Protein AF-A0A835UFB4-F1 (afdb_monomer)

Organism: Vanilla planifolia (NCBI:txid51239)

Sequence (292 aa):
MAAGRTCTALPLPSSFNNGYIKDGRGGWRPLARKKQRRRVRVDDPLDSLAHLQLRIKEKILKEIEKIKRMKKPDQQAKVIKMAEVAKDLASGTVGGAAQLIVGHPFDTIKVMLQSQPAPLPGQLPKYSGALDALKKTVSHEGPRSLYKGMGAPLATVAAFNAVLFTVRGQMESLLRSEPLAPLSAKQQVVCGSGAGVAVSFLACPTELIKCRLQAQSTLAESTSSTSLKYHGPIDVAKHVFRSEGGLRGLYKGMLPTLAREVPGNGVAFGVYEASKTSLQVQEAPPSSAMAP

Mean predicted aligned error: 15.22 Å

Structure (mmCIF, N/CA/C/O backbone):
data_AF-A0A835UFB4-F1
#
_entry.id   AF-A0A835UFB4-F1
#
loop_
_atom_site.group_PDB
_atom_site.id
_atom_site.type_symbol
_atom_site.label_atom_id
_atom_site.label_alt_id
_atom_site.label_comp_id
_atom_site.label_asym_id
_atom_site.label_entity_id
_atom_site.label_seq_id
_atom_site.pdbx_PDB_ins_code
_atom_site.Cartn_x
_atom_site.Cartn_y
_atom_site.Cartn_z
_atom_site.occupancy
_atom_site.B_iso_or_equiv
_atom_site.auth_seq_id
_atom_site.auth_comp_id
_atom_site.auth_asym_id
_atom_site.auth_atom_id
_atom_site.pdbx_PDB_model_num
ATOM 1 N N . MET A 1 1 ? -1.628 29.390 -39.215 1.00 40.75 1 MET A N 1
ATOM 2 C CA . MET A 1 1 ? -1.344 29.820 -37.827 1.00 40.75 1 MET A CA 1
ATOM 3 C C . MET A 1 1 ? -0.809 31.243 -37.871 1.00 40.75 1 MET A C 1
ATOM 5 O O . MET A 1 1 ? 0.336 31.411 -38.246 1.00 40.75 1 MET A O 1
ATOM 9 N N . ALA A 1 2 ? -1.675 32.226 -37.606 1.00 36.12 2 ALA A N 1
ATOM 10 C CA . ALA A 1 2 ? -1.393 33.621 -37.226 1.00 36.12 2 ALA A CA 1
ATOM 11 C C . ALA A 1 2 ? -2.690 34.416 -37.466 1.00 36.12 2 ALA A C 1
ATOM 13 O O . ALA A 1 2 ? -2.902 34.974 -38.537 1.00 36.12 2 ALA A O 1
ATOM 14 N N . ALA A 1 3 ? -3.608 34.391 -36.499 1.00 34.03 3 ALA A N 1
ATOM 15 C CA . ALA A 1 3 ? -4.785 35.252 -36.517 1.00 34.03 3 ALA A CA 1
ATOM 16 C C . ALA A 1 3 ? -4.479 36.470 -35.641 1.00 34.03 3 ALA A C 1
ATOM 18 O O . ALA A 1 3 ? -4.475 36.376 -34.415 1.00 34.03 3 ALA A O 1
ATOM 19 N N . GLY A 1 4 ? -4.162 37.589 -36.290 1.00 29.25 4 GLY A N 1
ATOM 20 C CA . GLY A 1 4 ? -4.061 38.893 -35.650 1.00 29.25 4 GLY A CA 1
ATOM 21 C C . GLY A 1 4 ? -5.432 39.472 -35.315 1.00 29.25 4 GLY A C 1
ATOM 22 O O . GLY A 1 4 ? -6.450 39.030 -35.843 1.00 29.25 4 GLY A O 1
ATOM 23 N N . ARG A 1 5 ? -5.432 40.498 -34.462 1.00 34.38 5 ARG A N 1
ATOM 24 C CA . ARG A 1 5 ? -6.430 41.575 -34.439 1.00 34.38 5 ARG A CA 1
ATOM 25 C C . ARG A 1 5 ? -5.787 42.810 -33.814 1.00 34.38 5 ARG A C 1
ATOM 27 O O . ARG A 1 5 ? -5.724 42.975 -32.602 1.00 34.38 5 ARG A O 1
ATOM 34 N N . THR A 1 6 ? -5.259 43.637 -34.701 1.00 34.16 6 THR A N 1
ATOM 35 C CA . THR A 1 6 ? -4.956 45.049 -34.506 1.00 34.16 6 THR A CA 1
ATOM 36 C C . THR A 1 6 ? -6.256 45.804 -34.209 1.00 34.16 6 THR A C 1
ATOM 38 O O . THR A 1 6 ? -7.266 45.615 -34.887 1.00 34.16 6 THR A O 1
ATOM 41 N N . CYS A 1 7 ? -6.253 46.645 -33.173 1.00 30.81 7 CYS A N 1
ATOM 42 C CA . CYS A 1 7 ? -7.355 47.557 -32.874 1.00 30.81 7 CYS A CA 1
ATOM 43 C C . CYS A 1 7 ? -7.457 48.624 -33.971 1.00 30.81 7 CYS A C 1
ATOM 45 O O . CYS A 1 7 ? -6.653 49.550 -34.024 1.00 30.81 7 CYS A O 1
ATOM 47 N N . THR A 1 8 ? -8.461 48.509 -34.832 1.00 35.53 8 THR A N 1
ATOM 48 C CA . THR A 1 8 ? -8.899 49.576 -35.735 1.00 35.53 8 THR A CA 1
ATOM 49 C C . THR A 1 8 ? -9.659 50.640 -34.943 1.00 35.53 8 THR A C 1
ATOM 51 O O . THR A 1 8 ? -10.716 50.360 -34.376 1.00 35.53 8 THR A O 1
ATOM 54 N N . ALA A 1 9 ? -9.121 51.860 -34.903 1.00 33.94 9 ALA A N 1
ATOM 55 C CA . ALA A 1 9 ? -9.821 53.047 -34.430 1.00 33.94 9 ALA A CA 1
ATOM 56 C C . ALA A 1 9 ? -10.938 53.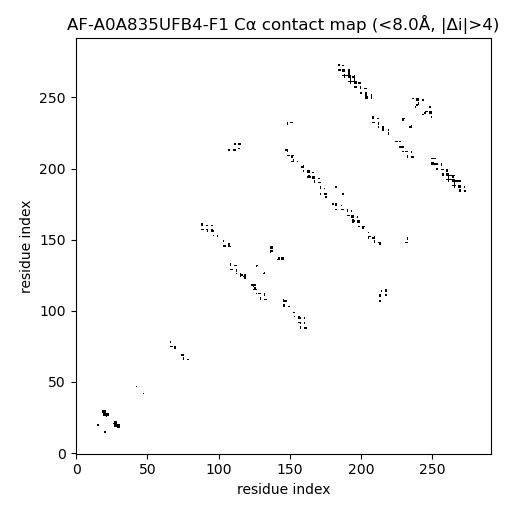416 -35.423 1.00 33.94 9 ALA A C 1
ATOM 58 O O . ALA A 1 9 ? -10.678 53.623 -36.606 1.00 33.94 9 ALA A O 1
ATOM 59 N N . LEU A 1 10 ? -12.181 53.479 -34.944 1.00 34.56 10 LEU A N 1
ATOM 60 C CA . LEU A 1 10 ? -13.312 54.029 -35.694 1.00 34.56 10 LEU A CA 1
ATOM 61 C C . LEU A 1 10 ? -13.231 55.571 -35.698 1.00 34.56 10 LEU A C 1
ATOM 63 O O . LEU A 1 10 ? -12.900 56.150 -34.658 1.00 34.56 10 LEU A O 1
ATOM 67 N N . PRO A 1 11 ? -13.550 56.249 -36.815 1.00 36.50 11 PRO A N 1
ATOM 68 C CA . PRO A 1 11 ? -13.553 57.704 -36.876 1.00 36.50 11 PRO A CA 1
ATOM 69 C C . PRO A 1 11 ? -14.739 58.278 -36.089 1.00 36.50 11 PRO A C 1
ATOM 71 O O . PRO A 1 11 ? -15.876 57.825 -36.220 1.00 36.50 11 PRO A O 1
ATOM 74 N N . LEU A 1 12 ? -14.460 59.282 -35.255 1.00 39.81 12 LEU A N 1
ATOM 75 C CA . LEU A 1 12 ? -15.462 60.015 -34.482 1.00 39.81 12 LEU A CA 1
ATOM 76 C C . LEU A 1 12 ? -16.279 60.945 -35.402 1.00 39.81 12 LEU A C 1
ATOM 78 O O . LEU A 1 12 ? -15.682 61.667 -36.202 1.00 39.81 12 LEU A O 1
ATOM 82 N N . PRO A 1 13 ? -17.617 61.003 -35.268 1.00 38.94 13 PRO A N 1
ATOM 83 C CA . PRO A 1 13 ? -18.422 62.027 -35.923 1.00 38.94 13 PRO A CA 1
ATOM 84 C C . PRO A 1 13 ? -18.108 63.419 -35.346 1.00 38.94 13 PRO A C 1
ATOM 86 O O . PRO A 1 13 ? -17.924 63.595 -34.139 1.00 38.94 13 PRO A O 1
ATOM 89 N N . SER A 1 14 ? -18.060 64.412 -36.231 1.00 46.31 14 SER A N 1
ATOM 90 C CA . SER A 1 14 ? -17.586 65.797 -36.071 1.00 46.31 14 SER A CA 1
ATOM 91 C C . SER A 1 14 ? -18.443 66.708 -35.169 1.00 46.31 14 SER A C 1
ATOM 93 O O . SER A 1 14 ? -18.615 67.893 -35.442 1.00 46.31 14 SER A O 1
ATOM 95 N N . SER A 1 15 ? -18.999 66.193 -34.069 1.00 46.75 15 SER A N 1
ATOM 96 C CA . SER A 1 15 ? -19.902 66.957 -33.185 1.00 46.75 15 SER A CA 1
ATOM 97 C C . SER A 1 15 ? -19.535 66.914 -31.699 1.00 46.75 15 SER A C 1
ATOM 99 O O . SER A 1 15 ? -20.334 67.312 -30.855 1.00 46.75 15 SER A O 1
ATOM 101 N N . PHE A 1 16 ? -18.319 66.482 -31.360 1.00 40.34 16 PHE A N 1
ATOM 102 C CA . PHE A 1 16 ? -17.824 66.446 -29.984 1.00 40.34 16 PHE A CA 1
ATOM 103 C C . PHE A 1 16 ? -16.726 67.486 -29.770 1.00 40.34 16 PHE A C 1
ATOM 105 O O . PHE A 1 16 ? -15.617 67.329 -30.271 1.00 40.34 16 PHE A O 1
ATOM 112 N N . ASN A 1 17 ? -17.016 68.516 -28.971 1.00 46.03 17 ASN A N 1
ATOM 113 C CA . ASN A 1 17 ? -15.990 69.385 -28.408 1.00 46.03 17 ASN A CA 1
ATOM 114 C C . ASN A 1 17 ? -15.991 69.250 -26.877 1.00 46.03 17 ASN A C 1
ATOM 116 O O . ASN A 1 17 ? -17.005 69.455 -26.214 1.00 46.03 17 ASN A O 1
ATOM 120 N N . ASN A 1 18 ? -14.846 68.821 -26.352 1.00 51.22 18 ASN A N 1
ATOM 121 C CA . ASN A 1 18 ? -14.389 68.912 -24.967 1.00 51.22 18 ASN A CA 1
ATOM 122 C C . ASN A 1 18 ? -15.456 68.907 -23.838 1.00 51.22 18 ASN A C 1
ATOM 124 O O . ASN A 1 18 ? -15.576 69.860 -23.075 1.00 51.22 18 ASN A O 1
ATOM 128 N N . GLY A 1 19 ? -16.196 67.801 -23.675 1.00 58.50 19 GLY A N 1
ATOM 129 C CA . GLY A 1 19 ? -16.914 67.498 -22.423 1.00 58.50 19 GLY A CA 1
ATOM 130 C C . GLY A 1 19 ? -18.333 68.055 -22.264 1.00 58.50 19 GLY A C 1
ATOM 131 O O . GLY A 1 19 ? -18.875 67.960 -21.163 1.00 58.50 19 GLY A O 1
ATOM 132 N N . TYR A 1 20 ? -18.956 68.566 -23.329 1.00 57.47 20 TYR A N 1
ATOM 133 C CA . TYR A 1 20 ? -20.337 69.065 -23.314 1.00 57.47 20 TYR A CA 1
ATOM 134 C C . TYR A 1 20 ? -21.190 68.401 -24.411 1.00 57.47 20 TYR A C 1
ATOM 136 O O . TYR A 1 20 ? -20.700 68.134 -25.505 1.00 57.47 20 TYR A O 1
ATOM 144 N N . ILE A 1 21 ? -22.470 68.135 -24.126 1.00 65.50 21 ILE A N 1
ATOM 145 C CA . ILE A 1 21 ? -23.484 67.699 -25.103 1.00 65.50 21 ILE A CA 1
ATOM 146 C C . ILE A 1 21 ? -24.456 68.851 -25.358 1.00 65.50 21 ILE A C 1
ATOM 148 O O . ILE A 1 21 ? -24.879 69.534 -24.425 1.00 65.50 21 ILE A O 1
ATOM 152 N N . LYS A 1 22 ? -24.816 69.055 -26.626 1.00 60.06 22 LYS A N 1
ATOM 153 C CA . LYS A 1 22 ? -25.815 70.036 -27.062 1.00 60.06 22 LYS A CA 1
ATOM 154 C C . LYS A 1 22 ? -27.223 69.485 -26.805 1.00 60.06 22 LYS A C 1
ATOM 156 O O . LYS A 1 22 ? -27.527 68.377 -27.241 1.00 60.06 22 LYS A O 1
ATOM 161 N N . ASP A 1 23 ? -28.065 70.220 -26.085 1.00 68.19 23 ASP A N 1
ATOM 162 C CA . ASP A 1 23 ? -29.467 69.853 -25.885 1.00 68.19 23 ASP A CA 1
ATOM 163 C C . ASP A 1 23 ? -30.334 70.251 -27.094 1.00 68.19 23 ASP A C 1
ATOM 165 O O . ASP A 1 23 ? -29.939 71.069 -27.928 1.00 68.19 23 ASP A O 1
ATOM 169 N N . GLY A 1 24 ? -31.523 69.652 -27.211 1.00 64.06 24 GLY A N 1
ATOM 170 C CA . GLY A 1 24 ? -32.451 69.870 -28.331 1.00 64.06 24 GLY A CA 1
ATOM 171 C C . GLY A 1 24 ? -33.026 71.290 -28.448 1.00 64.06 24 GLY A C 1
ATOM 172 O O . GLY A 1 24 ? -33.861 71.524 -29.313 1.00 64.06 24 GLY A O 1
ATOM 173 N N . ARG A 1 25 ? -32.598 72.237 -27.598 1.00 62.31 25 ARG A N 1
ATOM 174 C CA . ARG A 1 25 ? -32.889 73.679 -27.693 1.00 62.31 25 ARG A CA 1
ATOM 175 C C . ARG A 1 25 ? -31.630 74.518 -27.955 1.00 62.31 25 ARG A C 1
ATOM 177 O O . ARG A 1 25 ? -31.668 75.738 -27.837 1.00 62.31 25 ARG A O 1
ATOM 184 N N . GLY A 1 26 ? -30.519 73.879 -28.328 1.00 58.59 26 GLY A N 1
ATOM 185 C CA . GLY A 1 26 ? -29.280 74.538 -28.742 1.00 58.59 26 GLY A CA 1
ATOM 186 C C . GLY A 1 26 ? -28.321 74.920 -27.610 1.00 58.59 26 GLY A C 1
ATOM 187 O O . GLY A 1 26 ? -27.266 75.480 -27.906 1.00 58.59 26 GLY A O 1
ATOM 188 N N . GLY A 1 27 ? -28.626 74.599 -26.345 1.00 60.69 27 GLY A N 1
ATOM 189 C CA . GLY A 1 27 ? -27.760 74.890 -25.194 1.00 60.69 27 GLY A CA 1
ATOM 190 C C . GLY A 1 27 ? -26.744 73.778 -24.905 1.00 60.69 27 GLY A C 1
ATOM 191 O O . GLY A 1 27 ? -27.037 72.601 -25.089 1.00 60.69 27 GLY A O 1
ATOM 192 N N . TRP A 1 28 ? -25.542 74.115 -24.429 1.00 69.00 28 TRP A N 1
ATOM 193 C CA . TRP A 1 28 ? -24.503 73.132 -24.073 1.00 69.00 28 TRP A CA 1
ATOM 194 C C . TRP A 1 28 ? -24.599 72.710 -22.597 1.00 69.00 28 TRP A C 1
ATOM 196 O O . TRP A 1 28 ? -24.627 73.563 -21.713 1.00 69.00 28 TRP A O 1
ATOM 206 N N . ARG A 1 29 ? -24.607 71.397 -22.309 1.00 60.72 29 ARG A N 1
ATOM 207 C CA . ARG A 1 29 ? -24.605 70.832 -20.942 1.00 60.72 29 ARG A CA 1
ATOM 208 C C . ARG A 1 29 ? -23.371 69.955 -20.682 1.00 60.72 29 ARG A C 1
ATOM 210 O O . ARG A 1 29 ? -23.043 69.138 -21.543 1.00 60.72 29 ARG A O 1
ATOM 217 N N . PRO A 1 30 ? -22.704 70.071 -19.516 1.00 62.06 30 PRO A N 1
ATOM 218 C CA . PRO A 1 30 ? -21.523 69.271 -19.205 1.00 62.06 30 PRO A CA 1
ATOM 219 C C . PRO A 1 30 ? -21.859 67.784 -19.037 1.00 62.06 30 PRO A C 1
ATOM 221 O O . PRO A 1 30 ? -22.822 67.410 -18.366 1.00 62.06 30 PRO A O 1
ATOM 224 N N . LEU A 1 31 ? -21.039 66.922 -19.639 1.00 58.91 31 LEU A N 1
ATOM 225 C CA . LEU A 1 31 ? -21.182 65.472 -19.591 1.00 58.91 31 LEU A CA 1
ATOM 226 C C . LEU A 1 31 ? -20.750 64.957 -18.210 1.00 58.91 31 LEU A C 1
ATOM 228 O O . LEU A 1 31 ? -19.557 64.878 -17.908 1.00 58.91 31 LEU A O 1
ATOM 232 N N . ALA A 1 32 ? -21.710 64.583 -17.363 1.00 52.03 32 ALA A N 1
ATOM 233 C CA . ALA A 1 32 ? -21.431 63.988 -16.060 1.00 52.03 32 ALA A CA 1
ATOM 234 C C . ALA A 1 32 ? -20.652 62.666 -16.226 1.00 52.03 32 ALA A C 1
ATOM 236 O O . ALA A 1 32 ? -21.224 61.606 -16.492 1.00 52.03 32 ALA A O 1
ATOM 237 N N . ARG A 1 33 ? -19.322 62.708 -16.068 1.00 48.69 33 ARG A N 1
ATOM 238 C CA . ARG A 1 33 ? -18.471 61.511 -16.036 1.00 48.69 33 ARG A CA 1
ATOM 239 C C . ARG A 1 33 ? -18.783 60.711 -14.770 1.00 48.69 33 ARG A C 1
ATOM 241 O O . ARG A 1 33 ? -18.174 60.930 -13.725 1.00 48.69 33 ARG A O 1
ATOM 248 N N . LYS A 1 34 ? -19.680 59.724 -14.863 1.00 41.47 34 LYS A N 1
ATOM 249 C CA . LYS A 1 34 ? -19.738 58.624 -13.888 1.00 41.47 34 LYS A CA 1
ATOM 250 C C . LYS A 1 34 ? -18.419 57.856 -13.970 1.00 41.47 34 LYS A C 1
ATOM 252 O O . LYS A 1 34 ? -18.226 57.001 -14.830 1.00 41.47 34 LYS A O 1
ATOM 257 N N . LYS A 1 35 ? -17.480 58.191 -13.084 1.00 44.75 35 LYS A N 1
ATOM 258 C CA . LYS A 1 35 ? -16.205 57.490 -12.902 1.00 44.75 35 LYS A CA 1
ATOM 259 C C . LYS A 1 35 ? -16.485 56.138 -12.240 1.00 44.75 35 LYS A C 1
ATOM 261 O O . LYS A 1 35 ? -16.234 55.948 -11.055 1.00 44.75 35 LYS A O 1
ATOM 266 N N . GLN A 1 36 ? -17.032 55.196 -13.006 1.00 41.62 36 GLN A N 1
ATOM 267 C CA . GLN A 1 36 ? -17.215 53.811 -12.584 1.00 41.62 36 GLN A CA 1
ATOM 268 C C . GLN A 1 36 ? -15.832 53.141 -12.547 1.00 41.62 36 GLN A C 1
ATOM 270 O O . GLN A 1 36 ? -15.428 52.442 -13.474 1.00 41.62 36 GLN A O 1
ATOM 275 N N . ARG A 1 37 ? -15.062 53.378 -11.477 1.00 37.06 37 ARG A N 1
ATOM 276 C CA . ARG A 1 37 ? -13.901 52.547 -11.137 1.00 37.06 37 ARG A CA 1
ATOM 277 C C . ARG A 1 37 ? -14.437 51.149 -10.808 1.00 37.06 37 ARG A C 1
ATOM 279 O O . ARG A 1 37 ? -14.733 50.858 -9.653 1.00 37.06 37 ARG A O 1
ATOM 286 N N . ARG A 1 38 ? -14.576 50.271 -11.808 1.00 37.16 38 ARG A N 1
ATOM 287 C CA . ARG A 1 38 ? -14.635 48.825 -11.556 1.00 37.16 38 ARG A CA 1
ATOM 288 C C . ARG A 1 38 ? -13.256 48.416 -11.054 1.00 37.16 38 ARG A C 1
ATOM 290 O O . ARG A 1 38 ? -12.367 48.094 -11.832 1.00 37.16 38 ARG A O 1
ATOM 297 N N . ARG A 1 39 ? -13.063 48.509 -9.739 1.00 34.19 39 ARG A N 1
ATOM 298 C CA . ARG A 1 39 ? -11.987 47.808 -9.048 1.00 34.19 39 ARG A CA 1
ATOM 299 C C . ARG A 1 39 ? -12.306 46.326 -9.243 1.00 34.19 39 ARG A C 1
ATOM 301 O O . ARG A 1 39 ? -13.249 45.830 -8.634 1.00 34.19 39 ARG A O 1
ATOM 308 N N . VAL A 1 40 ? -11.607 45.665 -10.164 1.00 40.44 40 VAL A N 1
ATOM 309 C CA . VAL A 1 40 ? -11.580 44.202 -10.220 1.00 40.44 40 VAL A CA 1
ATOM 310 C C . VAL A 1 40 ? -10.993 43.790 -8.877 1.00 40.44 40 VAL A C 1
ATOM 312 O O . VAL A 1 40 ? -9.812 44.014 -8.623 1.00 40.44 40 VAL A O 1
ATOM 315 N N . ARG A 1 41 ? -11.859 43.358 -7.958 1.00 44.12 41 ARG A N 1
ATOM 316 C CA . ARG A 1 41 ? -11.437 42.777 -6.691 1.00 44.12 41 ARG A CA 1
ATOM 317 C C . ARG A 1 41 ? -10.788 41.458 -7.087 1.00 44.12 41 ARG A C 1
ATOM 319 O O . ARG A 1 41 ? -11.476 40.530 -7.492 1.00 44.12 41 ARG A O 1
ATOM 326 N N . VAL A 1 42 ? -9.462 41.450 -7.127 1.00 49.09 42 VAL A N 1
ATOM 327 C CA . VAL A 1 42 ? -8.707 40.205 -7.075 1.00 49.09 42 VAL A CA 1
ATOM 328 C C . VAL A 1 42 ? -9.004 39.706 -5.672 1.00 49.09 42 VAL A C 1
ATOM 330 O O . VAL A 1 42 ? -8.553 40.326 -4.715 1.00 49.09 42 VAL A O 1
ATOM 333 N N . ASP A 1 43 ? -9.917 38.745 -5.537 1.00 51.62 43 ASP A N 1
ATOM 334 C CA . ASP A 1 43 ? -10.176 38.149 -4.233 1.00 51.62 43 ASP A CA 1
ATOM 335 C C . ASP A 1 43 ? -8.848 37.562 -3.759 1.00 51.62 43 ASP A C 1
ATOM 337 O O . ASP A 1 43 ? -8.279 36.684 -4.417 1.00 51.62 43 ASP A O 1
ATOM 341 N N . ASP A 1 44 ? -8.318 38.105 -2.664 1.00 60.69 44 ASP A N 1
ATOM 342 C CA . ASP A 1 44 ? -7.121 37.562 -2.052 1.00 60.69 44 ASP A CA 1
ATOM 343 C C . ASP A 1 44 ? -7.414 36.087 -1.723 1.00 60.69 44 ASP A C 1
ATOM 345 O O . ASP A 1 44 ? -8.440 35.782 -1.103 1.00 60.69 44 ASP A O 1
ATOM 349 N N . PRO A 1 45 ? -6.562 35.131 -2.136 1.00 61.03 45 PRO A N 1
ATOM 350 C CA . PRO A 1 45 ? -6.820 33.709 -1.914 1.00 61.03 45 PRO A CA 1
ATOM 351 C C . PRO A 1 45 ? -7.052 33.370 -0.430 1.00 61.03 45 PRO A C 1
ATOM 353 O O . PRO A 1 45 ? -7.760 32.410 -0.117 1.00 61.03 45 PRO A O 1
ATOM 356 N N . LEU A 1 46 ? -6.522 34.194 0.482 1.00 58.81 46 LEU A N 1
ATOM 357 C CA . LEU A 1 46 ? -6.788 34.125 1.919 1.00 58.81 46 LEU A CA 1
ATOM 358 C C . LEU A 1 46 ? -8.238 34.477 2.307 1.00 58.81 46 LEU A C 1
ATOM 360 O O . LEU A 1 46 ? -8.814 33.768 3.132 1.00 58.81 46 LEU A O 1
ATOM 364 N N . ASP A 1 47 ? -8.862 35.487 1.693 1.00 65.31 47 ASP A N 1
ATOM 365 C CA . ASP A 1 47 ? -10.266 35.852 1.955 1.00 65.31 47 ASP A CA 1
ATOM 366 C C . ASP A 1 47 ? -11.228 34.780 1.422 1.00 65.31 47 ASP A C 1
ATOM 368 O O . ASP A 1 47 ? -12.223 34.430 2.065 1.00 65.31 47 ASP A O 1
ATOM 372 N N . SER A 1 48 ? -10.894 34.173 0.280 1.00 73.88 48 SER A N 1
ATOM 373 C CA . SER A 1 48 ? -11.660 33.049 -0.270 1.00 73.88 48 SER A CA 1
ATOM 374 C C . SER A 1 48 ? -11.600 31.815 0.638 1.00 73.88 48 SER A C 1
ATOM 376 O O . SER A 1 48 ? -12.611 31.130 0.821 1.00 73.88 48 SER A O 1
ATOM 378 N N . LEU A 1 49 ? -10.441 31.529 1.240 1.00 74.69 49 LEU A N 1
ATOM 379 C CA . LEU A 1 49 ? -10.287 30.436 2.203 1.00 74.69 49 LEU A CA 1
ATOM 380 C C . LEU A 1 49 ? -11.063 30.704 3.496 1.00 74.69 49 LEU A C 1
ATOM 382 O O . LEU A 1 49 ? -11.757 29.806 3.977 1.00 74.69 49 LEU A O 1
ATOM 386 N N . ALA A 1 50 ? -11.018 31.929 4.024 1.00 77.88 50 ALA A N 1
ATOM 387 C CA . ALA A 1 50 ? -11.772 32.312 5.216 1.00 77.88 50 ALA A CA 1
ATOM 388 C C . ALA A 1 50 ? -13.294 32.202 4.998 1.00 77.88 50 ALA A C 1
ATOM 390 O O . ALA A 1 50 ? -14.010 31.622 5.820 1.00 77.88 50 ALA A O 1
ATOM 391 N N . HIS A 1 51 ? -13.796 32.666 3.849 1.00 80.50 51 HIS A N 1
ATOM 392 C CA . HIS A 1 51 ? -15.205 32.520 3.479 1.00 80.50 51 HIS A CA 1
ATOM 393 C C . HIS A 1 51 ? -15.626 31.062 3.262 1.00 80.50 51 HIS A C 1
ATOM 395 O O . HIS A 1 51 ? -16.763 30.690 3.572 1.00 80.50 51 HIS A O 1
ATOM 401 N N . LEU A 1 52 ? -14.738 30.221 2.729 1.00 79.25 52 LEU A N 1
ATOM 402 C CA . LEU A 1 52 ? -14.999 28.793 2.578 1.00 79.25 52 LEU A CA 1
ATOM 403 C C . LEU A 1 52 ? -15.080 28.103 3.948 1.00 79.25 52 LEU A C 1
ATOM 405 O O . LEU A 1 52 ? -16.028 27.362 4.202 1.00 79.25 52 LEU A O 1
ATOM 409 N N . GLN A 1 53 ? -14.139 28.403 4.846 1.00 80.25 53 GLN A N 1
ATOM 410 C CA . GLN A 1 53 ? -14.104 27.896 6.221 1.00 80.25 53 GLN A CA 1
ATOM 411 C C . GLN A 1 53 ? -15.379 28.261 6.992 1.00 80.25 53 GLN A C 1
ATOM 413 O O . GLN A 1 53 ? -16.003 27.390 7.599 1.00 80.25 53 GLN A O 1
ATOM 418 N N . LEU A 1 54 ? -15.827 29.518 6.908 1.00 86.19 54 LEU A N 1
ATOM 419 C CA . LEU A 1 54 ? -17.072 29.971 7.537 1.00 86.19 54 LEU A CA 1
ATOM 420 C C . LEU A 1 54 ? -18.301 29.230 7.000 1.00 86.19 54 LEU A C 1
ATOM 422 O O . LEU A 1 54 ? -19.105 28.730 7.786 1.00 86.19 54 LEU A O 1
ATOM 426 N N . ARG A 1 55 ? -18.418 29.074 5.674 1.00 86.38 55 ARG A N 1
ATOM 427 C CA . ARG A 1 55 ? -19.538 28.336 5.063 1.00 86.38 55 ARG A CA 1
ATOM 428 C C . ARG A 1 55 ? -19.555 26.860 5.447 1.00 86.38 55 ARG A C 1
ATOM 430 O O . ARG A 1 55 ? -20.630 26.285 5.618 1.00 86.38 55 ARG A O 1
ATOM 437 N N . ILE A 1 56 ? -18.385 26.244 5.588 1.00 86.81 56 ILE A N 1
ATOM 438 C CA . ILE A 1 56 ? -18.265 24.873 6.089 1.00 86.81 56 ILE A CA 1
ATOM 439 C C . ILE A 1 56 ? -18.733 24.815 7.550 1.00 86.81 56 ILE A C 1
ATOM 441 O O . ILE A 1 56 ? -19.573 23.979 7.883 1.00 86.81 56 ILE A O 1
ATOM 445 N N . LYS A 1 57 ? -18.266 25.738 8.400 1.00 86.56 57 LYS A N 1
ATOM 446 C CA . LYS A 1 57 ? -18.617 25.796 9.826 1.00 86.56 57 LYS A CA 1
ATOM 447 C C . LYS A 1 57 ? -20.123 25.981 10.045 1.00 86.56 57 LYS A C 1
ATOM 449 O O . LYS A 1 57 ? -20.710 25.263 10.850 1.00 86.56 57 LYS A O 1
ATOM 454 N N . GLU A 1 58 ? -20.765 26.868 9.284 1.00 92.19 58 GLU A N 1
ATOM 455 C CA . GLU A 1 58 ? -22.220 27.077 9.330 1.00 92.19 58 GLU A CA 1
ATOM 456 C C . GLU A 1 58 ? -23.015 25.843 8.888 1.00 92.19 58 GLU A C 1
ATOM 458 O O . GLU A 1 58 ? -24.011 25.491 9.523 1.00 92.19 58 GLU A O 1
ATOM 463 N N . LYS A 1 59 ? -22.591 25.165 7.812 1.00 87.81 59 LYS A N 1
ATOM 464 C CA . LYS A 1 59 ? -23.242 23.925 7.357 1.00 87.81 59 LYS A CA 1
ATOM 465 C C . LYS A 1 59 ? -23.145 22.819 8.406 1.00 87.81 59 LYS A C 1
ATOM 467 O O . LYS A 1 59 ? -24.137 22.142 8.659 1.00 87.81 59 LYS A O 1
ATOM 472 N N . ILE A 1 60 ? -21.976 22.669 9.031 1.00 85.38 60 ILE A N 1
ATOM 473 C CA . ILE A 1 60 ? -21.751 21.686 10.097 1.00 85.38 60 ILE A CA 1
ATOM 474 C C . ILE A 1 60 ? -22.638 21.997 11.306 1.00 85.38 60 ILE A C 1
ATOM 476 O O . ILE A 1 60 ? -23.320 21.105 11.803 1.00 85.38 60 ILE A O 1
ATOM 480 N N . LEU A 1 61 ? -22.683 23.258 11.749 1.00 85.38 61 LEU A N 1
ATOM 481 C CA . LEU A 1 61 ? -23.518 23.684 12.878 1.00 85.38 61 LEU A CA 1
ATOM 482 C C . LEU A 1 61 ? -25.005 23.392 12.644 1.00 85.38 61 LEU A C 1
ATOM 484 O O . LEU A 1 61 ? -25.661 22.844 13.529 1.00 85.38 61 LEU A O 1
ATOM 488 N N . LYS A 1 62 ? -25.519 23.685 11.443 1.00 89.69 62 LYS A N 1
ATOM 489 C CA . LYS A 1 62 ? -26.914 23.392 11.078 1.00 89.69 62 LYS A CA 1
ATOM 490 C C . LYS A 1 62 ? -27.232 21.899 11.121 1.00 89.69 62 LYS A C 1
ATOM 492 O O . LYS A 1 62 ? -28.294 21.520 11.613 1.00 89.69 62 LYS A O 1
ATOM 497 N N . GLU A 1 63 ? -26.330 21.047 10.640 1.00 83.81 63 GLU A N 1
ATOM 498 C CA . GLU A 1 63 ? -26.529 19.595 10.713 1.00 83.81 63 GLU A CA 1
ATOM 499 C C . GLU A 1 63 ? -26.427 19.064 12.149 1.00 83.81 63 GLU A C 1
ATOM 501 O O . GLU A 1 63 ? -27.255 18.248 12.548 1.00 83.81 63 GLU A O 1
ATOM 506 N N . ILE A 1 64 ? -25.510 19.580 12.976 1.00 82.25 64 ILE A N 1
ATOM 507 C CA . ILE A 1 64 ? -25.449 19.235 14.409 1.00 82.25 64 ILE A CA 1
ATOM 508 C C . ILE A 1 64 ? -26.772 19.579 15.103 1.00 82.25 64 ILE A C 1
ATOM 510 O O . ILE A 1 64 ? -27.294 18.784 15.885 1.00 82.25 64 ILE A O 1
ATOM 514 N N . GLU A 1 65 ? -27.335 20.751 14.816 1.00 87.12 65 GLU A N 1
ATOM 515 C CA . GLU A 1 65 ? -28.600 21.178 15.411 1.00 87.12 65 GLU A CA 1
ATOM 516 C C . GLU A 1 65 ? -29.776 20.305 14.946 1.00 87.12 65 GLU A C 1
ATOM 518 O O . GLU A 1 65 ? -30.616 19.904 15.752 1.00 87.12 65 GLU A O 1
ATOM 523 N N . LYS A 1 66 ? -29.801 19.926 13.665 1.00 85.00 66 LYS A N 1
ATOM 524 C CA . LYS A 1 66 ? -30.781 18.983 13.110 1.00 85.00 66 LYS A CA 1
ATOM 525 C C . LYS A 1 66 ? -30.682 17.599 13.755 1.00 85.00 66 LYS A C 1
ATOM 527 O O . LYS A 1 66 ? -31.713 17.009 14.069 1.00 85.00 66 LYS A O 1
ATOM 532 N N . ILE A 1 67 ? -29.466 17.104 13.998 1.00 76.19 67 ILE A N 1
ATOM 533 C CA . ILE A 1 67 ? -29.217 15.834 14.696 1.00 76.19 67 ILE A CA 1
ATOM 534 C C . ILE A 1 67 ? -29.718 15.910 16.144 1.00 76.19 67 ILE A C 1
ATOM 536 O O . ILE A 1 67 ? -30.396 14.990 16.593 1.00 76.19 67 ILE A O 1
ATOM 540 N N . LYS A 1 68 ? -29.472 17.017 16.862 1.00 80.38 68 LYS A N 1
ATOM 541 C CA . LYS A 1 68 ? -29.989 17.226 18.231 1.00 80.38 68 LYS A CA 1
ATOM 542 C C . LYS A 1 68 ? -31.519 17.258 18.307 1.00 80.38 68 LYS A C 1
ATOM 544 O O . LYS A 1 68 ? -32.080 16.910 19.339 1.00 80.38 68 LYS A O 1
ATOM 549 N N . ARG A 1 69 ? -32.201 17.670 17.233 1.00 82.75 69 ARG A N 1
ATOM 550 C CA . ARG A 1 69 ? -33.674 17.681 17.145 1.00 82.75 69 ARG A CA 1
ATOM 551 C C . ARG A 1 69 ? -34.278 16.303 16.836 1.00 82.75 69 ARG A C 1
ATOM 553 O O . ARG A 1 69 ? -35.502 16.171 16.833 1.00 82.75 69 ARG A O 1
ATOM 560 N N . MET A 1 70 ? -33.469 15.272 16.573 1.00 77.12 70 MET A N 1
ATOM 561 C CA . MET A 1 70 ? -33.972 13.913 16.359 1.00 77.12 70 MET A CA 1
ATOM 562 C C . MET A 1 70 ? -34.510 13.328 17.671 1.00 77.12 70 MET A C 1
ATOM 564 O O . MET A 1 70 ? -33.781 13.155 18.637 1.00 77.12 70 MET A O 1
ATOM 568 N N . LYS A 1 71 ? -35.803 12.989 17.697 1.00 71.25 71 LYS A N 1
ATOM 569 C CA . LYS A 1 71 ? -36.515 12.532 18.907 1.00 71.25 71 LYS A CA 1
ATOM 570 C C . LYS A 1 71 ? -36.209 11.087 19.330 1.00 71.25 71 LYS A C 1
ATOM 572 O O . LYS A 1 71 ? -36.600 10.686 20.419 1.00 71.25 71 LYS A O 1
ATOM 577 N N . LYS A 1 72 ? -35.584 10.286 18.457 1.00 83.81 72 LYS A N 1
ATOM 578 C CA . LYS A 1 72 ? -35.290 8.867 18.708 1.00 83.81 72 LYS A CA 1
ATOM 579 C C . LYS A 1 72 ? -33.799 8.687 19.030 1.00 83.81 72 LYS A C 1
ATOM 581 O O . LYS A 1 72 ? -32.990 8.916 18.125 1.00 83.81 72 LYS A O 1
ATOM 586 N N . PRO A 1 73 ? -33.436 8.235 20.245 1.00 77.81 73 PRO A N 1
ATOM 587 C CA . PRO A 1 73 ? -32.037 8.086 20.653 1.00 77.81 73 PRO A CA 1
ATOM 588 C C . PRO A 1 73 ? -31.270 7.084 19.772 1.00 77.81 73 PRO A C 1
ATOM 590 O O . PRO A 1 73 ? -30.138 7.364 19.382 1.00 77.81 73 PRO A O 1
ATOM 593 N N . ASP A 1 74 ? -31.908 5.990 19.339 1.00 82.12 74 ASP A N 1
ATOM 594 C CA . ASP A 1 74 ? -31.279 4.984 18.464 1.00 82.12 74 ASP A CA 1
ATOM 595 C C . ASP A 1 74 ? -30.897 5.546 17.088 1.00 82.12 74 ASP A C 1
ATOM 597 O O . ASP A 1 74 ? -29.829 5.259 16.540 1.00 82.12 74 ASP A O 1
ATOM 601 N N . GLN A 1 75 ? -31.762 6.393 16.521 1.00 79.00 75 GLN A N 1
ATOM 602 C CA . GLN A 1 75 ? -31.522 7.012 15.220 1.00 79.00 75 GLN A CA 1
ATOM 603 C C . GLN A 1 75 ? -30.394 8.047 15.312 1.00 79.00 75 GLN A C 1
ATOM 605 O O . GLN A 1 75 ? -29.545 8.118 14.423 1.00 79.00 75 GLN A O 1
ATOM 610 N N . GLN A 1 76 ? -30.363 8.814 16.405 1.00 78.25 76 GLN A N 1
ATOM 611 C CA . GLN A 1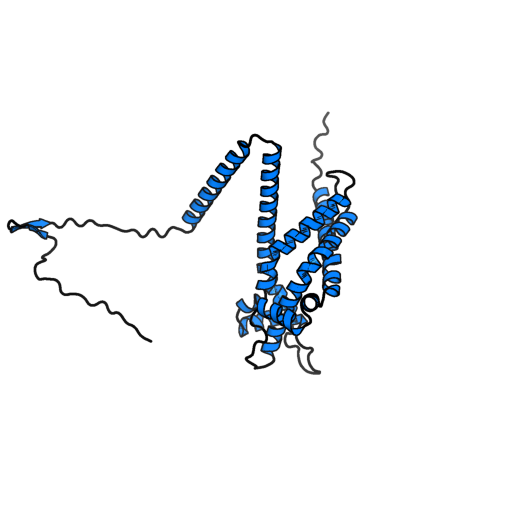 76 ? -29.313 9.789 16.682 1.00 78.25 76 GLN A CA 1
ATOM 612 C C . GLN A 1 76 ? -27.949 9.100 16.845 1.00 78.25 76 GLN A C 1
ATOM 614 O O . GLN A 1 76 ? -26.976 9.515 16.214 1.00 78.25 76 GLN A O 1
ATOM 619 N N . ALA A 1 77 ? -27.891 8.000 17.602 1.00 82.88 77 ALA A N 1
ATOM 620 C CA . ALA A 1 77 ? -26.679 7.202 17.774 1.00 82.88 77 ALA A CA 1
ATOM 621 C C . ALA A 1 77 ? -26.166 6.637 16.439 1.00 82.88 77 ALA A C 1
ATOM 623 O O . ALA A 1 77 ? -24.969 6.701 16.154 1.00 82.88 77 ALA A O 1
ATOM 624 N N . LYS A 1 78 ? -27.066 6.148 15.573 1.00 84.56 78 LYS A N 1
ATOM 625 C CA . LYS A 1 78 ? -26.699 5.626 14.249 1.00 84.56 78 LYS A CA 1
ATOM 626 C C . LYS A 1 78 ? -26.076 6.702 13.356 1.00 84.56 78 LYS A C 1
ATOM 628 O O . LYS A 1 78 ? -25.055 6.442 12.725 1.00 84.56 78 LYS A O 1
ATOM 633 N N . VAL A 1 79 ? -26.657 7.904 13.317 1.00 83.94 79 VAL A N 1
ATOM 634 C CA . VAL A 1 79 ? -26.143 9.023 12.505 1.00 83.94 79 VAL A CA 1
ATOM 635 C C . VAL A 1 79 ? -24.783 9.502 13.011 1.00 83.94 79 VAL A C 1
ATOM 637 O O . VAL A 1 79 ? -23.874 9.682 12.204 1.00 83.94 79 VAL A O 1
ATOM 640 N N . ILE A 1 80 ? -24.617 9.652 14.330 1.00 84.88 80 ILE A N 1
ATOM 641 C CA . ILE A 1 80 ? -23.334 10.042 14.937 1.00 84.88 80 ILE A CA 1
ATOM 642 C C . ILE A 1 80 ? -22.253 9.010 14.599 1.00 84.88 80 ILE A C 1
ATOM 644 O O . ILE A 1 80 ? -21.187 9.379 14.109 1.00 84.88 80 ILE A O 1
ATOM 648 N N . LYS A 1 81 ? -22.559 7.717 14.753 1.00 83.50 81 LYS A N 1
ATOM 649 C CA . LYS A 1 81 ? -21.627 6.630 14.436 1.00 83.50 81 LYS A CA 1
ATOM 650 C C . LYS A 1 81 ? -21.247 6.602 12.952 1.00 83.50 81 LYS A C 1
ATOM 652 O O . LYS A 1 81 ? -20.082 6.417 12.621 1.00 83.50 81 LYS A O 1
ATOM 657 N N . MET A 1 82 ? -22.200 6.830 12.043 1.00 82.44 82 MET A N 1
ATOM 658 C CA . MET A 1 82 ? -21.904 6.927 10.605 1.00 82.44 82 MET A CA 1
ATOM 659 C C . MET A 1 82 ? -21.022 8.136 10.269 1.00 82.44 82 MET A C 1
ATOM 661 O O . MET A 1 82 ? -20.134 8.023 9.425 1.00 82.44 82 MET A O 1
ATOM 665 N N . ALA A 1 83 ? -21.245 9.279 10.921 1.00 84.50 83 ALA A N 1
ATOM 666 C CA . ALA A 1 83 ? -20.429 10.473 10.725 1.00 84.50 83 ALA A CA 1
ATOM 667 C C . ALA A 1 83 ? -18.990 10.275 11.227 1.00 84.50 83 ALA A C 1
ATOM 669 O O . ALA A 1 83 ? -18.050 10.721 10.572 1.00 84.50 83 ALA A O 1
ATOM 670 N N . GLU A 1 84 ? -18.810 9.573 12.346 1.00 83.75 84 GLU A N 1
ATOM 671 C CA . GLU A 1 84 ? -17.494 9.226 12.885 1.00 83.75 84 GLU A CA 1
ATOM 672 C C . GLU A 1 84 ? -16.727 8.291 11.941 1.00 83.75 84 GLU A C 1
ATOM 674 O O . GLU A 1 84 ? -15.614 8.617 11.534 1.00 83.75 84 GLU A O 1
ATOM 679 N N . VAL A 1 85 ? -17.376 7.226 11.454 1.00 83.50 85 VAL A N 1
ATOM 680 C CA . VAL A 1 85 ? -16.800 6.327 10.436 1.00 83.50 85 VAL A CA 1
ATOM 681 C C . VAL A 1 85 ? -16.410 7.089 9.165 1.00 83.50 85 VAL A C 1
ATOM 683 O O . VAL A 1 85 ? -15.334 6.868 8.613 1.00 83.50 85 VAL A O 1
ATOM 686 N N . ALA A 1 86 ? -17.256 8.010 8.694 1.00 85.38 86 ALA A N 1
ATOM 687 C CA . ALA A 1 86 ? -16.951 8.821 7.517 1.00 85.38 86 ALA A CA 1
ATOM 688 C C . ALA A 1 86 ? -15.763 9.768 7.755 1.00 85.38 86 ALA A C 1
ATOM 690 O O . ALA A 1 86 ? -14.924 9.926 6.867 1.00 85.38 86 ALA A O 1
ATOM 691 N N . LYS A 1 87 ? -15.673 10.378 8.945 1.00 87.44 87 LYS A N 1
ATOM 692 C CA . LYS A 1 87 ? -14.554 11.244 9.339 1.00 87.44 87 LYS A CA 1
ATOM 693 C C . LYS A 1 87 ? -13.243 10.463 9.351 1.00 87.44 87 LYS A C 1
ATOM 695 O O . LYS A 1 87 ? -12.263 10.939 8.782 1.00 87.44 87 LYS A O 1
ATOM 700 N N . ASP A 1 88 ? -13.241 9.280 9.954 1.00 85.19 88 ASP A N 1
ATOM 701 C CA . ASP A 1 88 ? -12.051 8.438 10.091 1.00 85.19 88 ASP A CA 1
ATOM 702 C C . ASP A 1 88 ? -11.606 7.861 8.742 1.00 85.19 88 ASP A C 1
ATOM 704 O O . ASP A 1 88 ? -10.417 7.832 8.428 1.00 85.19 88 ASP A O 1
ATOM 708 N N . LEU A 1 89 ? -12.556 7.489 7.879 1.00 86.12 89 LEU A N 1
ATOM 709 C CA . LEU A 1 89 ? -12.246 7.055 6.519 1.00 86.12 89 LEU A CA 1
ATOM 710 C C . LEU A 1 89 ? -11.679 8.201 5.669 1.00 86.12 89 LEU A C 1
ATOM 712 O O . LEU A 1 89 ? -10.710 8.002 4.932 1.00 86.12 89 LEU A O 1
ATOM 716 N N . ALA A 1 90 ? -12.263 9.399 5.754 1.00 88.50 90 ALA A N 1
ATOM 717 C CA . ALA A 1 90 ? -11.797 10.559 5.002 1.00 88.50 90 ALA A CA 1
ATOM 718 C C . ALA A 1 90 ? -10.398 10.997 5.457 1.00 88.50 90 ALA A C 1
ATOM 720 O O . ALA A 1 90 ? -9.514 11.184 4.619 1.00 88.50 90 ALA A O 1
ATOM 721 N N . SER A 1 91 ? -10.175 11.107 6.769 1.00 89.00 91 SER A N 1
ATOM 722 C CA . SER A 1 91 ? -8.868 11.463 7.329 1.00 89.00 91 SER A CA 1
ATOM 723 C C . SER A 1 91 ? -7.814 10.399 7.008 1.00 89.00 91 SER A C 1
ATOM 725 O O . SER A 1 91 ? -6.725 10.746 6.551 1.00 89.00 91 SER A O 1
ATOM 727 N N . GLY A 1 92 ? -8.161 9.113 7.120 1.00 88.00 92 GLY A N 1
ATOM 728 C CA . GLY A 1 92 ? -7.291 8.001 6.742 1.00 88.00 92 GLY A CA 1
ATOM 729 C C . GLY A 1 92 ? -6.952 7.992 5.251 1.00 88.00 92 GLY A C 1
ATOM 730 O O . GLY A 1 92 ? -5.811 7.739 4.874 1.00 88.00 92 GLY A O 1
ATOM 731 N N . THR A 1 93 ? -7.909 8.316 4.380 1.00 89.38 93 THR A N 1
ATOM 732 C CA . THR A 1 93 ? -7.671 8.387 2.929 1.00 89.38 93 THR A CA 1
ATOM 733 C C . THR A 1 93 ? -6.761 9.555 2.563 1.00 89.38 93 THR A C 1
ATOM 735 O O . THR A 1 93 ? -5.828 9.377 1.784 1.00 89.38 93 THR A O 1
ATOM 738 N N . VAL A 1 94 ? -6.992 10.742 3.134 1.00 92.25 94 VAL A N 1
ATOM 739 C CA . VAL A 1 94 ? -6.141 11.918 2.892 1.00 92.25 94 VAL A CA 1
ATOM 740 C C . VAL A 1 94 ? -4.729 11.682 3.425 1.00 92.25 94 VAL A C 1
ATOM 742 O O . VAL A 1 94 ? -3.763 11.954 2.714 1.00 92.25 94 VAL A O 1
ATOM 745 N N . GLY A 1 95 ? -4.602 11.116 4.628 1.00 91.50 95 GLY A N 1
ATOM 746 C CA . GLY A 1 95 ? -3.313 10.724 5.197 1.00 91.50 95 GLY A CA 1
ATOM 747 C C . GLY A 1 95 ? -2.581 9.708 4.318 1.00 91.50 95 GLY A C 1
ATOM 748 O O . GLY A 1 95 ? -1.418 9.916 3.980 1.00 91.50 95 GLY A O 1
ATOM 749 N N . GLY A 1 96 ? -3.277 8.663 3.860 1.00 89.00 96 GLY A N 1
ATOM 750 C CA . GLY A 1 96 ? -2.709 7.653 2.963 1.00 89.00 96 GLY A CA 1
ATOM 751 C C . GLY A 1 96 ? -2.302 8.213 1.597 1.00 89.00 96 GLY A C 1
ATOM 752 O O . GLY A 1 96 ? -1.252 7.857 1.065 1.00 89.00 96 GLY A O 1
ATOM 753 N N . ALA A 1 97 ? -3.084 9.140 1.039 1.00 91.19 97 ALA A N 1
ATOM 754 C CA . ALA A 1 97 ? -2.741 9.818 -0.206 1.00 91.19 97 ALA A CA 1
ATOM 755 C C . ALA A 1 97 ? -1.503 10.710 -0.037 1.00 91.19 97 ALA A C 1
ATOM 757 O O . ALA A 1 97 ? -0.607 10.673 -0.878 1.00 91.19 97 ALA A O 1
ATOM 758 N N . ALA A 1 98 ? -1.415 11.467 1.059 1.00 93.75 98 ALA A N 1
ATOM 759 C CA . ALA A 1 98 ? -0.246 12.286 1.369 1.00 93.75 98 ALA A CA 1
ATOM 760 C C . ALA A 1 98 ? 1.014 11.425 1.554 1.00 93.75 98 ALA A C 1
ATOM 762 O O . ALA A 1 98 ? 2.052 11.729 0.966 1.00 93.75 98 ALA A O 1
ATOM 763 N N . GLN A 1 99 ? 0.907 10.314 2.292 1.00 91.31 99 GLN A N 1
ATOM 764 C CA . GLN A 1 99 ? 1.989 9.340 2.447 1.00 91.31 99 GLN A CA 1
ATOM 765 C C . GLN A 1 99 ? 2.464 8.811 1.090 1.00 91.31 99 GLN A C 1
ATOM 767 O O . GLN A 1 99 ? 3.667 8.771 0.837 1.00 91.31 99 GLN A O 1
ATOM 772 N N . LEU A 1 100 ? 1.536 8.437 0.203 1.00 89.50 100 LEU A N 1
ATOM 773 C CA . LEU A 1 100 ? 1.877 7.948 -1.129 1.00 89.50 100 LEU A CA 1
ATOM 774 C C . LEU A 1 100 ? 2.565 9.032 -1.964 1.00 89.50 100 LEU A C 1
ATOM 776 O O . LEU A 1 100 ? 3.585 8.755 -2.579 1.00 89.50 100 LEU A O 1
ATOM 780 N N . ILE A 1 101 ? 2.059 10.266 -1.966 1.00 91.62 101 ILE A N 1
ATOM 781 C CA . ILE A 1 101 ? 2.653 11.372 -2.733 1.00 91.62 101 ILE A CA 1
ATOM 782 C C . ILE A 1 101 ? 4.094 11.639 -2.284 1.00 91.62 101 ILE A C 1
ATOM 784 O O . ILE A 1 101 ? 4.974 11.809 -3.123 1.00 91.62 101 ILE A O 1
ATOM 788 N N . VAL A 1 102 ? 4.354 11.637 -0.975 1.00 93.94 102 VAL A N 1
ATOM 789 C CA . VAL A 1 102 ? 5.702 11.860 -0.432 1.00 93.94 102 VAL A CA 1
ATOM 790 C C . VAL A 1 102 ? 6.617 10.651 -0.668 1.00 93.94 102 VAL A C 1
ATOM 792 O O . VAL A 1 102 ? 7.796 10.820 -0.972 1.00 93.94 102 VAL A O 1
ATOM 795 N N . GLY A 1 103 ? 6.089 9.429 -0.547 1.00 90.56 103 GLY A N 1
ATOM 796 C CA . GLY A 1 103 ? 6.865 8.188 -0.629 1.00 90.56 103 GLY A CA 1
ATOM 797 C C . GLY A 1 103 ? 7.117 7.670 -2.049 1.00 90.56 103 GLY A C 1
ATOM 798 O O . GLY A 1 103 ? 8.125 7.010 -2.298 1.00 90.56 103 GLY A O 1
ATOM 799 N N . HIS A 1 104 ? 6.241 7.972 -3.008 1.00 88.75 104 HIS A N 1
ATOM 800 C CA . HIS A 1 104 ? 6.280 7.374 -4.349 1.00 88.75 104 HIS A CA 1
ATOM 801 C C . HIS A 1 104 ? 7.565 7.669 -5.156 1.00 88.75 104 HIS A C 1
ATOM 803 O O . HIS A 1 104 ? 8.011 6.779 -5.887 1.00 88.75 104 HIS A O 1
ATOM 809 N N . PRO A 1 105 ? 8.238 8.831 -5.018 1.00 90.12 105 PRO A N 1
ATOM 810 C CA . PRO A 1 105 ? 9.559 9.030 -5.618 1.00 90.12 105 PRO A CA 1
ATOM 811 C C . PRO A 1 105 ? 10.604 8.009 -5.139 1.00 90.12 105 PRO A C 1
ATOM 813 O O . PRO A 1 105 ? 11.380 7.500 -5.949 1.00 90.12 105 PRO A O 1
ATOM 816 N N . PHE A 1 106 ? 10.592 7.656 -3.849 1.00 91.19 106 PHE A N 1
ATOM 817 C CA . PHE A 1 106 ? 11.494 6.648 -3.282 1.00 91.19 106 PHE A CA 1
ATOM 818 C C . PHE A 1 106 ? 11.162 5.246 -3.800 1.00 91.19 106 PHE A C 1
ATOM 820 O O . PHE A 1 106 ? 12.068 4.501 -4.176 1.00 91.19 106 PHE A O 1
ATOM 827 N N . ASP A 1 107 ? 9.872 4.913 -3.902 1.00 87.44 107 ASP A N 1
ATOM 828 C CA . ASP A 1 107 ? 9.411 3.662 -4.513 1.00 87.44 107 ASP A CA 1
ATOM 829 C C . ASP A 1 107 ? 9.884 3.529 -5.962 1.00 87.44 107 ASP A C 1
ATOM 831 O O . ASP A 1 107 ? 10.324 2.459 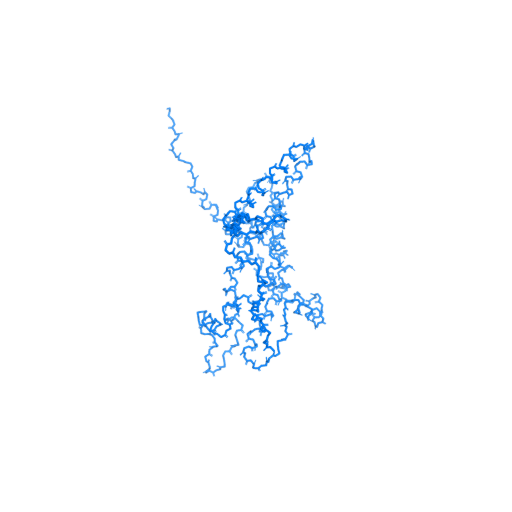-6.380 1.00 87.44 107 ASP A O 1
ATOM 835 N N . THR A 1 108 ? 9.808 4.611 -6.736 1.00 84.31 108 THR A N 1
ATOM 836 C CA . THR A 1 108 ? 10.215 4.604 -8.144 1.00 84.31 108 THR A CA 1
ATOM 837 C C . THR A 1 108 ? 11.714 4.342 -8.281 1.00 84.31 108 THR A C 1
ATOM 839 O O . THR A 1 108 ? 12.105 3.461 -9.046 1.00 84.31 108 THR A O 1
ATOM 842 N N . ILE A 1 109 ? 12.553 5.016 -7.486 1.00 88.69 109 ILE A N 1
ATOM 843 C CA . ILE A 1 109 ? 14.009 4.782 -7.475 1.00 88.69 109 ILE A CA 1
ATOM 844 C C . ILE A 1 109 ? 14.326 3.347 -7.038 1.00 88.69 109 ILE A C 1
ATOM 846 O O . ILE A 1 109 ? 15.140 2.672 -7.670 1.00 88.69 109 ILE A O 1
ATOM 850 N N . LYS A 1 110 ? 13.660 2.854 -5.987 1.00 89.25 110 LYS A N 1
ATOM 851 C CA . LYS A 1 110 ? 13.810 1.473 -5.513 1.00 89.25 110 LYS A CA 1
ATOM 852 C C . LYS A 1 110 ? 13.516 0.475 -6.631 1.00 89.25 110 LYS A C 1
ATOM 854 O O . LYS A 1 110 ? 14.321 -0.422 -6.868 1.00 89.25 110 LYS A O 1
ATOM 859 N N . VAL A 1 111 ? 12.392 0.628 -7.330 1.00 84.12 111 VAL A N 1
ATOM 860 C CA . VAL A 1 111 ? 12.001 -0.293 -8.406 1.00 84.12 111 VAL A CA 1
ATOM 861 C C . VAL A 1 111 ? 12.961 -0.207 -9.590 1.00 84.12 111 VAL A C 1
ATOM 863 O O . VAL A 1 111 ? 13.297 -1.248 -10.148 1.00 84.12 111 VAL A O 1
ATOM 866 N N . MET A 1 112 ? 13.471 0.980 -9.937 1.00 82.69 112 MET A N 1
ATOM 867 C CA . MET A 1 112 ? 14.500 1.134 -10.976 1.00 82.69 112 MET A CA 1
ATOM 868 C C . MET A 1 112 ? 15.777 0.358 -10.638 1.00 82.69 112 MET A C 1
ATOM 870 O O . MET A 1 112 ? 16.293 -0.367 -11.485 1.00 82.69 112 MET A O 1
ATOM 874 N N . LEU A 1 113 ? 16.254 0.454 -9.393 1.00 87.31 113 LEU A N 1
ATOM 875 C CA . LEU A 1 113 ? 17.434 -0.287 -8.939 1.00 87.31 113 LEU A CA 1
ATOM 876 C C . LEU A 1 113 ? 17.202 -1.799 -8.874 1.00 87.31 113 LEU A C 1
ATOM 878 O O . LEU A 1 113 ? 18.123 -2.559 -9.153 1.00 87.31 113 LEU A O 1
ATOM 882 N N . GLN A 1 114 ? 15.995 -2.234 -8.504 1.00 86.00 114 GLN A N 1
ATOM 883 C CA . GLN A 1 114 ? 15.638 -3.654 -8.406 1.00 86.00 114 GLN A CA 1
ATOM 884 C C . GLN A 1 114 ? 15.328 -4.297 -9.764 1.00 86.00 114 GLN A C 1
ATOM 886 O O . GLN A 1 114 ? 15.488 -5.503 -9.911 1.00 86.00 114 GLN A O 1
ATOM 891 N N . SER A 1 115 ? 14.878 -3.507 -10.743 1.00 81.75 115 SER A N 1
ATOM 892 C CA . SER A 1 115 ? 14.443 -3.997 -12.061 1.00 81.75 115 SER A CA 1
ATOM 893 C C . SER A 1 115 ? 15.470 -3.764 -13.166 1.00 81.75 115 SER A C 1
ATOM 895 O O . SER A 1 115 ? 15.215 -4.140 -14.310 1.00 81.75 115 SER A O 1
ATOM 897 N N . GLN A 1 116 ? 16.600 -3.109 -12.875 1.00 81.88 116 GLN A N 1
ATOM 898 C CA . GLN A 1 116 ? 17.657 -2.957 -13.871 1.00 81.88 116 GLN A CA 1
ATOM 899 C C . GLN A 1 116 ? 18.225 -4.337 -14.247 1.00 81.88 116 GLN A C 1
ATOM 901 O O . GLN A 1 116 ? 18.388 -5.189 -13.369 1.00 81.88 116 GLN A O 1
ATOM 906 N N . PRO A 1 117 ? 18.516 -4.581 -15.536 1.00 79.44 117 PRO A N 1
ATOM 907 C CA . PRO A 1 117 ? 19.090 -5.847 -15.965 1.00 79.44 117 PRO A CA 1
ATOM 908 C C . PRO A 1 117 ? 20.446 -6.076 -15.293 1.00 79.44 117 PRO A C 1
ATOM 910 O O . PRO A 1 117 ? 21.199 -5.128 -15.051 1.00 79.44 117 PRO A O 1
ATOM 913 N N . ALA A 1 118 ? 20.754 -7.343 -15.009 1.00 80.25 118 ALA A N 1
ATOM 914 C CA . ALA A 1 118 ? 22.065 -7.714 -14.499 1.00 80.25 118 ALA A CA 1
ATOM 915 C C . ALA A 1 118 ? 23.144 -7.285 -15.514 1.00 80.25 118 ALA A C 1
ATOM 917 O O . ALA A 1 118 ? 22.987 -7.558 -16.709 1.00 80.25 118 ALA A O 1
ATOM 918 N N . PRO A 1 119 ? 24.211 -6.596 -15.073 1.00 80.94 119 PRO A N 1
ATOM 919 C CA . PRO A 1 119 ? 25.281 -6.185 -15.970 1.00 80.94 119 PRO A CA 1
ATOM 920 C C . PRO A 1 119 ? 25.972 -7.411 -16.577 1.00 80.94 119 PRO A C 1
ATOM 922 O O . PRO A 1 119 ? 26.201 -8.409 -15.891 1.00 80.94 119 PRO A O 1
ATOM 925 N N . LEU A 1 120 ? 26.313 -7.337 -17.867 1.00 83.00 120 LEU A N 1
ATOM 926 C CA . LEU A 1 120 ? 27.142 -8.360 -18.502 1.00 83.00 120 LEU A CA 1
ATOM 927 C C . LEU A 1 120 ? 28.552 -8.368 -17.879 1.00 83.00 120 LEU A C 1
ATOM 929 O O . LEU A 1 120 ? 28.996 -7.332 -17.373 1.00 83.00 120 LEU A O 1
ATOM 933 N N . PRO A 1 121 ? 29.285 -9.497 -17.939 1.00 80.75 121 PRO A N 1
ATOM 934 C CA . PRO A 1 121 ? 30.660 -9.563 -17.450 1.00 80.75 121 PRO A CA 1
ATOM 935 C C . PRO A 1 121 ? 31.520 -8.435 -18.044 1.00 80.75 121 PRO A C 1
ATOM 937 O O . PRO A 1 121 ? 31.657 -8.329 -19.260 1.00 80.75 121 PRO A O 1
ATOM 940 N N . GLY A 1 122 ? 32.068 -7.571 -17.184 1.00 81.75 122 GLY A N 1
ATOM 941 C CA . GLY A 1 122 ? 32.899 -6.425 -17.580 1.00 81.75 122 GLY A CA 1
ATOM 942 C C . GLY A 1 122 ? 32.155 -5.109 -17.855 1.00 81.75 122 GLY A C 1
ATOM 943 O O . GLY A 1 122 ? 32.813 -4.100 -18.098 1.00 81.75 122 GLY A O 1
ATOM 944 N N . GLN A 1 123 ? 30.818 -5.070 -17.788 1.00 82.56 123 GLN A N 1
ATOM 945 C CA . GLN A 1 123 ? 30.041 -3.826 -17.876 1.00 82.56 123 GLN A CA 1
ATOM 946 C C . GLN A 1 123 ? 29.629 -3.300 -16.496 1.00 82.56 123 GLN A C 1
ATOM 948 O O . GLN A 1 123 ? 29.345 -4.059 -15.572 1.00 82.56 123 GLN A O 1
ATOM 953 N N . LEU A 1 124 ? 29.566 -1.974 -16.367 1.00 82.19 124 LEU A N 1
ATOM 954 C CA . LEU A 1 124 ? 29.047 -1.314 -15.169 1.00 82.19 124 LEU A CA 1
ATOM 955 C C . LEU A 1 124 ? 27.508 -1.385 -15.136 1.00 82.19 124 LEU A C 1
ATOM 957 O O . LEU A 1 124 ? 26.871 -1.341 -16.193 1.00 82.19 124 LEU A O 1
ATOM 961 N N . PRO A 1 125 ? 26.887 -1.466 -13.944 1.00 83.19 125 PRO A N 1
ATOM 962 C CA . PRO A 1 125 ? 25.434 -1.412 -13.816 1.00 83.19 125 PRO A CA 1
ATOM 963 C C . PRO A 1 125 ? 24.885 -0.083 -14.354 1.00 83.19 125 PRO A C 1
ATOM 965 O O . PRO A 1 125 ? 25.515 0.967 -14.214 1.00 83.19 125 PRO A O 1
ATOM 968 N N . LYS A 1 126 ? 23.677 -0.117 -14.937 1.00 82.62 126 LYS A N 1
ATOM 969 C CA . LYS A 1 126 ? 23.003 1.071 -15.501 1.00 82.62 126 LYS A CA 1
ATOM 970 C C . LYS A 1 126 ? 22.898 2.201 -14.469 1.00 82.62 126 LYS A C 1
ATOM 972 O O . LYS A 1 126 ? 23.142 3.371 -14.787 1.00 82.62 126 LYS A O 1
ATOM 977 N N . TYR A 1 127 ? 22.574 1.833 -13.232 1.00 86.69 127 TYR A N 1
ATOM 978 C CA . TYR A 1 127 ? 22.570 2.714 -12.076 1.00 86.69 127 TYR A CA 1
ATOM 979 C C . TYR A 1 127 ? 23.531 2.188 -11.012 1.00 86.69 127 TYR A C 1
ATOM 981 O O . TYR A 1 127 ? 23.358 1.083 -10.494 1.00 86.69 127 TYR A O 1
ATOM 989 N N . SER A 1 128 ? 24.509 3.014 -10.640 1.00 85.88 128 SER A N 1
ATOM 990 C CA . SER A 1 128 ? 25.479 2.681 -9.589 1.00 85.88 128 SER A CA 1
ATOM 991 C C . SER A 1 128 ? 24.889 2.788 -8.178 1.00 85.88 128 SER A C 1
ATOM 993 O O . SER A 1 128 ? 25.479 2.287 -7.225 1.00 85.88 128 SER A O 1
ATOM 995 N N . GLY A 1 129 ? 23.748 3.466 -8.023 1.00 88.94 129 GLY A N 1
ATOM 996 C CA . GLY A 1 129 ? 23.067 3.641 -6.744 1.00 88.94 129 GLY A CA 1
ATOM 997 C C . GLY A 1 129 ? 21.849 4.560 -6.844 1.00 88.94 129 GLY A C 1
ATOM 998 O O . GLY A 1 129 ? 21.514 5.056 -7.919 1.00 88.94 129 GLY A O 1
ATOM 999 N N . ALA A 1 130 ? 21.191 4.807 -5.709 1.00 91.00 130 ALA A N 1
ATOM 1000 C CA . ALA A 1 130 ? 19.938 5.568 -5.650 1.00 91.00 130 ALA A CA 1
ATOM 1001 C C . ALA A 1 130 ? 20.080 7.026 -6.111 1.00 91.00 130 ALA A C 1
ATOM 1003 O O . ALA A 1 130 ? 19.228 7.524 -6.843 1.00 91.00 130 ALA A O 1
ATOM 1004 N N . LEU A 1 131 ? 21.168 7.699 -5.723 1.00 93.12 131 LEU A N 1
ATOM 1005 C CA . LEU A 1 131 ? 21.430 9.085 -6.128 1.00 93.12 131 LEU A CA 1
ATOM 1006 C C . LEU A 1 131 ? 21.760 9.196 -7.622 1.00 93.12 131 LEU A C 1
ATOM 1008 O O . LEU A 1 131 ? 21.336 10.148 -8.273 1.00 93.12 131 LEU A O 1
ATOM 1012 N N .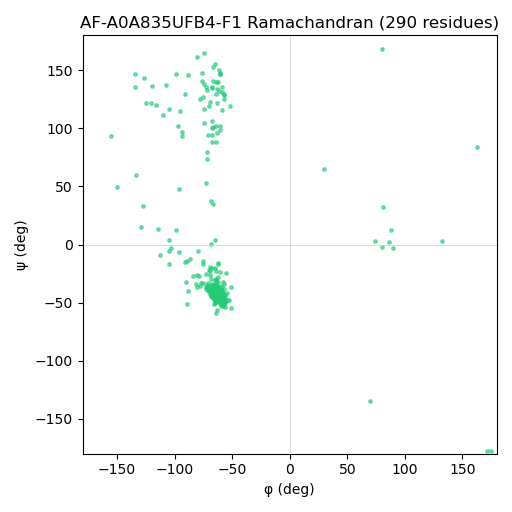 ASP A 1 132 ? 22.475 8.210 -8.168 1.00 90.94 132 ASP A N 1
ATOM 1013 C CA . ASP A 1 132 ? 22.785 8.133 -9.598 1.00 90.94 132 ASP A CA 1
ATOM 1014 C C . ASP A 1 132 ? 21.512 7.885 -10.422 1.00 90.94 132 ASP A C 1
ATOM 1016 O O . ASP A 1 132 ? 21.253 8.597 -11.391 1.00 90.94 132 ASP A O 1
ATOM 1020 N N . ALA A 1 133 ? 20.659 6.954 -9.974 1.00 88.19 133 ALA A N 1
ATOM 1021 C CA . ALA A 1 133 ? 19.341 6.724 -10.559 1.00 88.19 133 ALA A CA 1
ATOM 1022 C C . ALA A 1 133 ? 18.483 7.993 -10.536 1.00 88.19 133 ALA A C 1
ATOM 1024 O O . ALA A 1 133 ? 17.999 8.416 -11.579 1.00 88.19 133 ALA A O 1
ATOM 1025 N N . LEU A 1 134 ? 18.365 8.663 -9.385 1.00 90.88 134 LEU A N 1
ATOM 1026 C CA . LEU A 1 134 ? 17.612 9.912 -9.272 1.00 90.88 134 LEU A CA 1
ATOM 1027 C C . LEU A 1 134 ? 18.131 10.986 -10.239 1.00 90.88 134 LEU A C 1
ATOM 1029 O O . LEU A 1 134 ? 17.342 11.585 -10.971 1.00 90.88 134 LEU A O 1
ATOM 1033 N N . LYS A 1 135 ? 19.449 11.229 -10.250 1.00 91.62 135 LYS A N 1
ATOM 1034 C CA . LYS A 1 135 ? 20.062 12.274 -11.079 1.00 91.62 135 LYS A CA 1
ATOM 1035 C C . LYS A 1 135 ? 19.820 12.011 -12.563 1.00 91.62 135 LYS A C 1
ATOM 1037 O O . LYS A 1 135 ? 19.360 12.916 -13.254 1.00 91.62 135 LYS A O 1
ATOM 1042 N N . LYS A 1 136 ? 20.072 10.780 -13.022 1.00 88.12 136 LYS A N 1
ATOM 1043 C CA . LYS A 1 136 ? 19.849 10.360 -14.412 1.00 88.12 136 LYS A CA 1
ATOM 1044 C C . LYS A 1 136 ? 18.374 10.476 -14.798 1.00 88.12 136 LYS A C 1
ATOM 1046 O O . LYS A 1 136 ? 18.058 11.061 -15.829 1.00 88.12 136 LYS A O 1
ATOM 1051 N N . THR A 1 137 ? 17.455 9.992 -13.967 1.00 86.88 137 THR A N 1
ATOM 1052 C CA . THR A 1 137 ? 16.019 10.045 -14.275 1.00 86.88 137 THR A CA 1
ATOM 1053 C C . THR A 1 137 ? 15.522 11.489 -14.380 1.00 86.88 137 THR A C 1
ATOM 1055 O O . THR A 1 137 ? 14.844 11.843 -15.344 1.00 86.88 137 THR A O 1
ATOM 1058 N N . VAL A 1 138 ? 15.896 12.363 -13.439 1.00 90.00 138 VAL A N 1
ATOM 1059 C CA . VAL A 1 138 ? 15.474 13.773 -13.473 1.00 90.00 138 VAL A CA 1
ATOM 1060 C C . VAL A 1 138 ? 16.097 14.518 -14.655 1.00 90.00 138 VAL A C 1
ATOM 1062 O O . VAL A 1 138 ? 15.411 15.339 -15.260 1.00 90.00 138 VAL A O 1
ATOM 1065 N N . SER A 1 139 ? 17.352 14.234 -15.022 1.00 88.25 139 SER A N 1
ATOM 1066 C CA . SER A 1 139 ? 18.003 14.897 -16.159 1.00 88.25 139 SER A CA 1
ATOM 1067 C C . SER A 1 139 ? 17.476 14.433 -17.518 1.00 88.25 139 SER A C 1
ATOM 1069 O O . SER A 1 139 ? 17.386 15.248 -18.430 1.00 88.25 139 SER A O 1
ATOM 1071 N N . HIS A 1 140 ? 17.137 13.149 -17.668 1.00 83.75 140 HIS A N 1
ATOM 1072 C CA . HIS A 1 140 ? 16.696 12.583 -18.948 1.00 83.75 140 HIS A CA 1
ATOM 1073 C C . HIS A 1 140 ? 15.183 12.698 -19.175 1.00 83.75 140 HIS A C 1
ATOM 1075 O O . HIS A 1 140 ? 14.756 12.997 -20.287 1.00 83.75 140 HIS A O 1
ATOM 1081 N N . GLU A 1 141 ? 14.366 12.482 -18.142 1.00 80.44 141 GLU A N 1
ATOM 1082 C CA . GLU A 1 141 ? 12.902 12.429 -18.268 1.00 80.44 141 GLU A CA 1
ATOM 1083 C C . GLU A 1 141 ? 12.175 13.590 -17.567 1.00 80.44 141 GLU A C 1
ATOM 1085 O O . GLU A 1 141 ? 10.958 13.754 -17.701 1.00 80.44 141 GLU A O 1
ATOM 1090 N N . GLY A 1 142 ? 12.902 14.389 -16.782 1.00 86.38 142 GLY A N 1
ATOM 1091 C CA . GLY A 1 142 ? 12.339 15.428 -15.928 1.00 86.38 142 GLY A CA 1
ATOM 1092 C C . GLY A 1 142 ? 11.767 14.889 -14.608 1.00 86.38 142 GLY A C 1
ATOM 1093 O O . GLY A 1 142 ? 11.564 13.689 -14.441 1.00 86.38 142 GLY A O 1
ATOM 1094 N N . PRO A 1 143 ? 11.437 15.766 -13.645 1.00 87.06 143 PRO A N 1
ATOM 1095 C CA . PRO A 1 143 ? 11.025 15.371 -12.291 1.00 87.06 143 PRO A CA 1
ATOM 1096 C C . PRO A 1 143 ? 9.656 14.675 -12.212 1.00 87.06 143 PRO A C 1
ATOM 1098 O O . PRO A 1 143 ? 9.365 13.980 -11.242 1.00 87.06 143 PRO A O 1
ATOM 1101 N N . ARG A 1 144 ? 8.797 14.830 -13.229 1.00 86.12 144 ARG A N 1
ATOM 1102 C CA . ARG A 1 144 ? 7.471 14.182 -13.274 1.00 86.12 144 ARG A CA 1
ATOM 1103 C C . ARG A 1 144 ? 7.554 12.666 -13.475 1.00 86.12 144 ARG A C 1
ATOM 1105 O O . ARG A 1 144 ? 6.615 11.960 -13.116 1.00 86.12 144 ARG A O 1
ATOM 1112 N N . SER A 1 145 ? 8.664 12.169 -14.018 1.00 82.06 145 SER A N 1
ATOM 1113 C CA . SER A 1 145 ? 8.929 10.736 -14.197 1.00 82.06 145 SER A CA 1
ATOM 1114 C C . SER A 1 145 ? 8.860 9.947 -12.888 1.00 82.06 145 SER A C 1
ATOM 1116 O O . SER A 1 145 ? 8.346 8.831 -12.878 1.00 82.06 145 SER A O 1
ATOM 1118 N N . LEU A 1 146 ? 9.273 10.563 -11.775 1.00 85.81 146 LEU A N 1
ATOM 1119 C CA . LEU A 1 146 ? 9.274 9.964 -10.438 1.00 85.81 146 LEU A CA 1
ATOM 1120 C C . LEU A 1 146 ? 7.873 9.599 -9.938 1.00 85.81 146 LEU A C 1
ATOM 1122 O O . LEU A 1 146 ? 7.756 8.824 -8.998 1.00 85.81 146 LEU A O 1
ATOM 1126 N N . TYR A 1 147 ? 6.821 10.133 -10.565 1.00 86.19 147 TYR A N 1
ATOM 1127 C CA . TYR A 1 147 ? 5.418 9.873 -10.234 1.00 86.19 147 TYR A CA 1
ATOM 1128 C C . TYR A 1 147 ? 4.720 8.934 -11.229 1.00 86.19 147 TYR A C 1
ATOM 1130 O O . TYR A 1 147 ? 3.518 8.667 -11.106 1.00 86.19 147 TYR A O 1
ATOM 1138 N N . LYS A 1 148 ? 5.449 8.391 -12.216 1.00 75.69 148 LYS A N 1
ATOM 1139 C CA . LYS A 1 148 ? 4.906 7.403 -13.158 1.00 75.69 148 LYS A CA 1
ATOM 1140 C C . LYS A 1 148 ? 4.396 6.174 -12.391 1.00 75.69 148 LYS A C 1
ATOM 1142 O O . LYS A 1 148 ? 5.028 5.680 -11.458 1.00 75.69 148 LYS A O 1
ATOM 1147 N N . GLY A 1 149 ? 3.209 5.697 -12.767 1.00 75.81 149 GLY A N 1
ATOM 1148 C CA . GLY A 1 149 ? 2.571 4.531 -12.144 1.00 75.81 149 GLY A CA 1
ATOM 1149 C C . GLY A 1 149 ? 1.844 4.792 -10.815 1.00 75.81 149 GLY A C 1
ATOM 1150 O O . GLY A 1 149 ? 1.209 3.870 -10.312 1.00 75.81 149 GLY A O 1
ATOM 1151 N N . MET A 1 150 ? 1.854 6.019 -10.271 1.00 82.94 150 MET A N 1
ATOM 1152 C CA . MET A 1 150 ? 1.181 6.351 -8.997 1.00 82.94 150 MET A CA 1
ATOM 1153 C C . MET A 1 150 ? -0.357 6.272 -9.065 1.00 82.94 150 MET A C 1
ATOM 1155 O O . MET A 1 150 ? -1.022 6.123 -8.043 1.00 82.94 150 MET A O 1
ATOM 1159 N N . GLY A 1 151 ? -0.949 6.341 -10.262 1.00 82.31 151 GLY A N 1
ATOM 1160 C CA . GLY A 1 151 ? -2.408 6.363 -10.420 1.00 82.31 151 GLY A CA 1
ATOM 1161 C C . GLY A 1 151 ? -3.114 5.116 -9.877 1.00 82.31 151 GLY A C 1
ATOM 1162 O O . GLY A 1 151 ? -4.167 5.239 -9.260 1.00 82.31 151 GLY A O 1
ATOM 1163 N N . ALA A 1 152 ? -2.521 3.931 -10.061 1.00 79.81 152 ALA A N 1
ATOM 1164 C CA . ALA A 1 152 ? -3.077 2.677 -9.549 1.00 79.81 152 ALA A CA 1
ATOM 1165 C C . ALA A 1 152 ? -3.152 2.652 -8.008 1.00 79.81 152 ALA A C 1
ATOM 1167 O O . ALA A 1 152 ? -4.261 2.515 -7.497 1.00 79.81 152 ALA A O 1
ATOM 1168 N N . PRO A 1 153 ? -2.046 2.854 -7.257 1.00 80.00 153 PRO A N 1
ATOM 1169 C CA . PRO A 1 153 ? -2.106 2.865 -5.798 1.00 80.00 153 PRO A CA 1
ATOM 1170 C C . PRO A 1 153 ? -2.971 4.006 -5.245 1.00 80.00 153 PRO A C 1
ATOM 1172 O O . PRO A 1 153 ? -3.698 3.783 -4.278 1.00 80.00 153 PRO A O 1
ATOM 1175 N N . LEU A 1 154 ? -2.968 5.191 -5.872 1.00 86.81 154 LEU A N 1
ATOM 1176 C CA . LEU A 1 154 ? -3.761 6.337 -5.409 1.00 86.81 154 LEU A CA 1
ATOM 1177 C C . LEU A 1 154 ? -5.273 6.070 -5.485 1.00 86.81 154 LEU A C 1
ATOM 1179 O O . LEU A 1 154 ? -6.006 6.415 -4.560 1.00 86.81 154 LEU A O 1
ATOM 1183 N N . ALA A 1 155 ? -5.735 5.413 -6.553 1.00 86.94 155 ALA A N 1
ATOM 1184 C CA . ALA A 1 155 ? -7.147 5.066 -6.729 1.00 86.94 155 ALA A CA 1
ATOM 1185 C C . ALA A 1 155 ? -7.663 4.086 -5.661 1.00 86.94 155 ALA A C 1
ATOM 11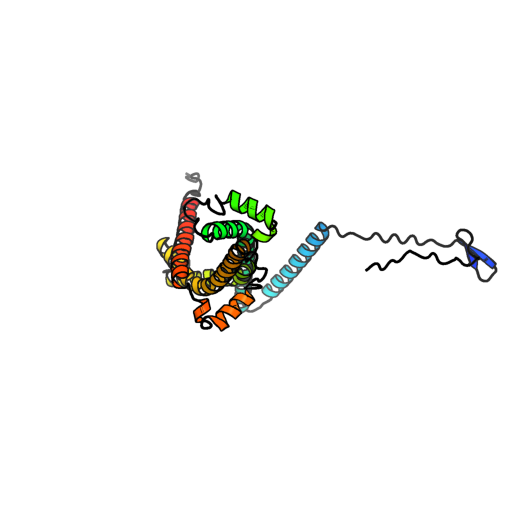87 O O . ALA A 1 155 ? -8.860 4.024 -5.392 1.00 86.94 155 ALA A O 1
ATOM 1188 N N . THR A 1 156 ? -6.761 3.325 -5.046 1.00 85.50 156 THR A N 1
ATOM 1189 C CA . THR A 1 156 ? -7.095 2.235 -4.126 1.00 85.50 156 THR A CA 1
ATOM 1190 C C . THR A 1 156 ? -6.866 2.562 -2.650 1.00 85.50 156 THR A C 1
ATOM 1192 O O . THR A 1 156 ? -7.259 1.764 -1.805 1.00 85.50 156 THR A O 1
ATOM 1195 N N . VAL A 1 157 ? -6.285 3.722 -2.306 1.00 88.38 157 VAL A N 1
ATOM 1196 C CA . VAL A 1 157 ? -5.928 4.088 -0.913 1.00 88.38 157 VAL A CA 1
ATOM 1197 C C . VAL A 1 157 ? -7.109 3.953 0.049 1.00 88.38 157 VAL A C 1
ATOM 1199 O O . VAL A 1 157 ? -6.980 3.345 1.111 1.00 88.38 157 VAL A O 1
ATOM 1202 N N . ALA A 1 158 ? -8.273 4.486 -0.330 1.00 88.12 158 ALA A N 1
ATOM 1203 C CA . ALA A 1 158 ? -9.468 4.433 0.510 1.00 88.12 158 ALA A CA 1
ATOM 1204 C C . ALA A 1 158 ? -9.915 2.988 0.774 1.00 88.12 158 ALA A C 1
ATOM 1206 O O . ALA A 1 158 ? -10.235 2.633 1.905 1.00 88.12 158 ALA A O 1
ATOM 1207 N N . ALA A 1 159 ? -9.896 2.144 -0.263 1.00 90.50 159 ALA A N 1
ATOM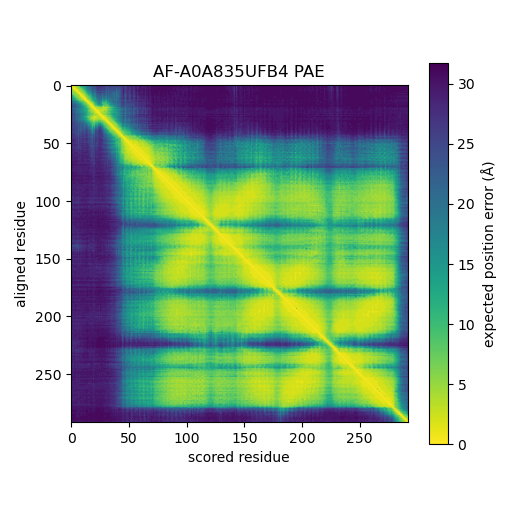 1208 C CA . ALA A 1 159 ? -10.290 0.743 -0.160 1.00 90.50 159 ALA A CA 1
ATOM 1209 C C . ALA A 1 159 ? -9.303 -0.063 0.698 1.00 90.50 159 ALA A C 1
ATOM 1211 O O . ALA A 1 159 ? -9.737 -0.853 1.535 1.00 90.50 159 ALA A O 1
ATOM 1212 N N . PHE A 1 160 ? -7.996 0.180 0.546 1.00 89.25 160 PHE A N 1
ATOM 1213 C CA . PHE A 1 160 ? -6.965 -0.446 1.375 1.00 89.25 160 PHE A CA 1
ATOM 1214 C C . PHE A 1 160 ? -7.167 -0.149 2.855 1.00 89.25 160 PHE A C 1
ATOM 1216 O O . PHE A 1 160 ? -7.271 -1.076 3.655 1.00 89.25 160 PHE A O 1
ATOM 1223 N N . ASN A 1 161 ? -7.289 1.132 3.205 1.00 88.31 161 ASN A N 1
ATOM 1224 C CA . ASN A 1 161 ? -7.468 1.542 4.593 1.00 88.31 161 ASN A CA 1
ATOM 1225 C C . ASN A 1 161 ? -8.799 1.034 5.159 1.00 88.31 161 ASN A C 1
ATOM 1227 O O . ASN A 1 161 ? -8.836 0.533 6.281 1.00 88.31 161 ASN A O 1
ATOM 1231 N N . ALA A 1 162 ? -9.882 1.093 4.377 1.00 89.56 162 ALA A N 1
ATOM 1232 C CA . ALA A 1 162 ? -11.182 0.586 4.803 1.00 89.56 162 ALA A CA 1
ATOM 1233 C C . ALA A 1 162 ? -11.135 -0.912 5.136 1.00 89.56 162 ALA A C 1
ATOM 1235 O O . ALA A 1 162 ? -11.586 -1.311 6.210 1.00 89.56 162 ALA A O 1
ATOM 1236 N N . VAL A 1 163 ? -10.568 -1.739 4.251 1.00 92.44 163 VAL A N 1
ATOM 1237 C CA . VAL A 1 163 ? -10.459 -3.188 4.480 1.00 92.44 163 VAL A CA 1
ATOM 1238 C C . VAL A 1 163 ? -9.539 -3.484 5.657 1.00 92.44 163 VAL A C 1
ATOM 1240 O O . VAL A 1 163 ? -9.917 -4.264 6.530 1.00 92.44 163 VAL A O 1
ATOM 1243 N N . LEU A 1 164 ? -8.381 -2.822 5.725 1.00 90.94 164 LEU A N 1
ATOM 1244 C CA . LEU A 1 164 ? -7.413 -3.009 6.801 1.00 90.94 164 LEU A CA 1
ATOM 1245 C C . LEU A 1 164 ? -8.050 -2.762 8.175 1.00 90.94 164 LEU A C 1
ATOM 1247 O O . LEU A 1 164 ? -8.011 -3.638 9.039 1.00 90.94 164 LEU A O 1
ATOM 1251 N N . PHE A 1 165 ? -8.677 -1.598 8.372 1.00 88.25 165 PHE A N 1
ATOM 1252 C CA . PHE A 1 165 ? -9.265 -1.241 9.664 1.00 88.25 165 PHE A CA 1
ATOM 1253 C C . PHE A 1 165 ? -10.536 -2.032 9.980 1.00 88.25 165 PHE A C 1
ATOM 1255 O O . PHE A 1 165 ? -10.744 -2.386 11.139 1.00 88.25 165 PHE A O 1
ATOM 1262 N N . THR A 1 166 ? -11.358 -2.361 8.978 1.00 91.31 166 THR A N 1
ATOM 1263 C CA . THR A 1 166 ? -12.575 -3.162 9.192 1.00 91.31 166 THR A CA 1
ATOM 1264 C C . THR A 1 166 ? -12.225 -4.568 9.663 1.00 91.31 166 THR A C 1
ATOM 1266 O O . THR A 1 166 ? -12.736 -5.024 10.684 1.00 91.31 166 THR A O 1
ATOM 1269 N N . VAL A 1 167 ? -11.320 -5.249 8.954 1.00 92.56 167 VAL A N 1
ATOM 1270 C CA . VAL A 1 167 ? -10.940 -6.629 9.280 1.00 92.56 167 VAL A CA 1
ATOM 1271 C C . VAL A 1 167 ? -10.161 -6.680 10.587 1.00 92.56 167 VAL A C 1
ATOM 1273 O O . VAL A 1 167 ? -10.424 -7.548 11.419 1.00 92.56 167 VAL A O 1
ATOM 1276 N N . ARG A 1 168 ? -9.272 -5.709 10.829 1.00 90.44 168 ARG A N 1
ATOM 1277 C CA . ARG A 1 168 ? -8.613 -5.563 12.130 1.00 90.44 168 ARG A CA 1
ATOM 1278 C C . ARG A 1 168 ? -9.642 -5.395 13.247 1.00 90.44 168 ARG A C 1
ATOM 1280 O O . ARG A 1 168 ? -9.598 -6.157 14.201 1.00 90.44 168 ARG A O 1
ATOM 1287 N N . GLY A 1 169 ? -10.598 -4.474 13.112 1.00 88.62 169 GLY A N 1
ATOM 1288 C CA . GLY A 1 169 ? -11.636 -4.239 14.122 1.00 88.62 169 GLY A CA 1
ATOM 1289 C C . GLY A 1 169 ? -12.499 -5.472 14.407 1.00 88.62 169 GLY A C 1
ATOM 1290 O O . GLY A 1 169 ? -12.808 -5.754 15.564 1.00 88.62 169 GLY A O 1
ATOM 1291 N N . GLN A 1 170 ? -12.839 -6.249 13.374 1.00 90.06 170 GLN A N 1
ATOM 1292 C CA . GLN A 1 170 ? -13.546 -7.520 13.544 1.00 90.06 170 GLN A CA 1
ATOM 1293 C C . GLN A 1 170 ? -12.702 -8.550 14.296 1.00 90.06 170 GLN A C 1
ATOM 1295 O O . GLN A 1 170 ? -13.199 -9.178 15.226 1.00 90.06 170 GLN A O 1
ATOM 1300 N N . MET A 1 171 ? -11.426 -8.704 13.947 1.00 90.31 171 MET A N 1
ATOM 1301 C CA . MET A 1 171 ? -10.548 -9.638 14.652 1.00 90.31 171 MET A CA 1
ATOM 1302 C C . MET A 1 171 ? -10.269 -9.210 16.088 1.00 90.31 171 MET A C 1
ATOM 1304 O O . MET A 1 171 ? -10.305 -10.044 16.985 1.00 90.31 171 MET A O 1
ATOM 1308 N N . GLU A 1 172 ? -10.078 -7.918 16.341 1.00 88.69 172 GLU A N 1
ATOM 1309 C CA . GLU A 1 172 ? -9.972 -7.399 17.702 1.00 88.69 172 GLU A CA 1
ATOM 1310 C C . GLU A 1 172 ? -11.221 -7.739 18.518 1.00 88.69 172 GLU A C 1
ATOM 1312 O O . GLU A 1 172 ? -11.107 -8.163 19.662 1.00 88.69 172 GLU A O 1
ATOM 1317 N N . SER A 1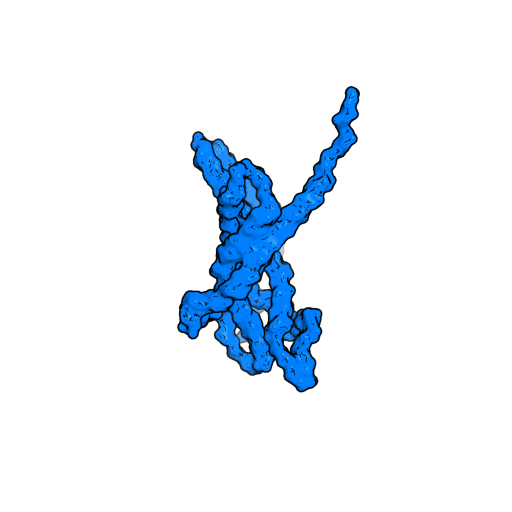 173 ? -12.414 -7.599 17.930 1.00 86.75 173 SER A N 1
ATOM 1318 C CA . SER A 1 173 ? -13.668 -7.957 18.598 1.00 86.75 173 SER A CA 1
ATOM 1319 C C . SER A 1 173 ? -13.780 -9.449 18.913 1.00 86.75 173 SER A C 1
ATOM 1321 O O . SER A 1 173 ? -14.462 -9.793 19.870 1.00 86.75 173 SER A O 1
ATOM 1323 N N . LEU A 1 174 ? -13.158 -10.321 18.116 1.00 88.12 174 LEU A N 1
ATOM 1324 C CA . LEU A 1 174 ? -13.163 -11.770 18.340 1.00 88.12 174 LEU A CA 1
ATOM 1325 C C . LEU A 1 174 ? -12.128 -12.209 19.382 1.00 88.12 174 LEU A C 1
ATOM 1327 O O . LEU A 1 174 ? -12.362 -13.171 20.105 1.00 88.12 174 LEU A O 1
ATOM 1331 N N . LEU A 1 175 ? -10.977 -11.533 19.446 1.00 85.62 175 LEU A N 1
ATOM 1332 C CA . LEU A 1 175 ? -9.894 -11.863 20.378 1.00 85.62 175 LEU A CA 1
ATOM 1333 C C . LEU A 1 175 ? -10.006 -11.158 21.738 1.00 85.62 175 LEU A C 1
ATOM 1335 O O . LEU A 1 175 ? -9.289 -11.530 22.670 1.00 85.62 175 LEU A O 1
ATOM 1339 N N . ARG A 1 176 ? -10.858 -10.136 21.867 1.00 84.69 176 ARG A N 1
ATOM 1340 C CA . ARG A 1 176 ? -11.110 -9.457 23.144 1.00 84.69 176 ARG A CA 1
ATOM 1341 C C . ARG A 1 176 ? -11.987 -10.319 24.050 1.00 84.69 176 ARG A C 1
ATOM 1343 O O . ARG A 1 176 ? -13.085 -10.700 23.664 1.00 84.69 176 ARG A O 1
ATOM 1350 N N . SER A 1 177 ? -11.518 -10.546 25.276 1.00 76.38 177 SER A N 1
ATOM 1351 C CA . SER A 1 177 ? -12.299 -11.219 26.322 1.00 76.38 177 SER A CA 1
ATOM 1352 C C . SER A 1 177 ? -13.369 -10.314 26.933 1.00 76.38 177 SER A C 1
ATOM 1354 O O . SER A 1 177 ? -14.434 -10.795 27.290 1.00 76.38 177 SER A O 1
ATOM 1356 N N . GLU A 1 178 ? -13.095 -9.009 27.032 1.00 77.06 178 GLU A N 1
ATOM 1357 C CA . GLU A 1 178 ? -13.997 -8.017 27.625 1.00 77.06 178 GLU A CA 1
ATOM 1358 C C . GLU A 1 178 ? -14.096 -6.766 26.735 1.00 77.06 178 GLU A C 1
ATOM 1360 O O . GLU A 1 178 ? -13.098 -6.367 26.108 1.00 77.06 178 GLU A O 1
ATOM 1365 N N . PRO A 1 179 ? -15.264 -6.096 26.683 1.00 70.31 179 PRO A N 1
ATOM 1366 C CA . PRO A 1 179 ? -15.397 -4.801 26.030 1.00 70.31 179 PRO A CA 1
ATOM 1367 C C . PRO A 1 179 ? -14.415 -3.795 26.655 1.00 70.31 179 PRO A C 1
ATOM 1369 O O . PRO A 1 179 ? -14.432 -3.573 27.858 1.00 70.31 179 PRO A O 1
ATOM 1372 N N . LEU A 1 180 ? -13.572 -3.169 25.825 1.00 68.81 180 LEU A N 1
ATOM 1373 C CA . LEU A 1 180 ? -12.511 -2.209 26.196 1.00 68.81 180 LEU A CA 1
ATOM 1374 C C . LEU A 1 180 ? -11.236 -2.770 26.855 1.00 68.81 180 LEU A C 1
ATOM 1376 O O . LEU A 1 180 ? -10.331 -1.983 27.140 1.00 68.81 180 LEU A O 1
ATOM 1380 N N . ALA A 1 181 ? -11.077 -4.086 27.027 1.00 75.00 181 ALA A N 1
ATOM 1381 C CA . ALA A 1 181 ? -9.794 -4.609 27.501 1.00 75.00 181 ALA A CA 1
ATOM 1382 C C . ALA A 1 181 ? -8.660 -4.318 26.487 1.00 75.00 181 ALA A C 1
ATOM 1384 O O . ALA A 1 181 ? -8.841 -4.539 25.276 1.00 75.00 181 ALA A O 1
ATOM 1385 N N . PRO A 1 182 ? -7.488 -3.828 26.946 1.00 77.19 182 PRO A N 1
ATOM 1386 C CA . PRO A 1 182 ? -6.336 -3.646 26.077 1.00 77.19 182 PRO A CA 1
ATOM 1387 C C . PRO A 1 182 ? -5.871 -5.011 25.565 1.00 77.19 182 PRO A C 1
ATOM 1389 O O . PRO A 1 182 ? -5.690 -5.957 26.330 1.00 77.19 182 PRO A O 1
ATOM 1392 N N . LEU A 1 183 ? -5.694 -5.119 24.250 1.00 80.31 183 LEU A N 1
ATOM 1393 C CA . LEU A 1 183 ? -5.202 -6.344 23.628 1.00 80.31 183 LEU A CA 1
ATOM 1394 C C . LEU A 1 183 ? -3.706 -6.493 23.893 1.00 80.31 183 LEU A C 1
ATOM 1396 O O . LEU A 1 183 ? -2.944 -5.536 23.759 1.00 80.31 183 LEU A O 1
ATOM 1400 N N . SER A 1 184 ? -3.278 -7.715 24.204 1.00 84.25 184 SER A N 1
ATOM 1401 C CA . SER A 1 184 ? -1.856 -8.034 24.318 1.00 84.25 184 SER A CA 1
ATOM 1402 C C . SER A 1 184 ? -1.142 -7.795 22.984 1.00 84.25 184 SER A C 1
ATOM 1404 O O . SER A 1 184 ? -1.718 -8.020 21.917 1.00 84.25 184 SER A O 1
ATOM 1406 N N . ALA A 1 185 ? 0.146 -7.436 23.021 1.00 83.00 185 ALA A N 1
ATOM 1407 C CA . ALA A 1 185 ? 0.970 -7.252 21.822 1.00 83.00 185 ALA A CA 1
ATOM 1408 C C . ALA A 1 185 ? 0.902 -8.460 20.866 1.00 83.00 185 ALA A C 1
ATOM 1410 O O . ALA A 1 185 ? 0.827 -8.295 19.651 1.00 83.00 185 ALA A O 1
ATOM 1411 N N . LYS A 1 186 ? 0.826 -9.687 21.402 1.00 86.69 186 LYS A N 1
ATOM 1412 C CA . LYS A 1 186 ? 0.665 -10.907 20.591 1.00 86.69 186 LYS A CA 1
ATOM 1413 C C . LYS A 1 186 ? -0.675 -10.935 19.848 1.00 86.69 186 LYS A C 1
ATOM 1415 O O . LYS A 1 186 ? -0.716 -11.283 18.673 1.00 86.69 186 LYS A O 1
ATOM 1420 N N . GLN A 1 187 ? -1.762 -10.539 20.509 1.00 88.69 187 GLN A N 1
ATOM 1421 C CA . GLN A 1 187 ? -3.090 -10.481 19.893 1.00 88.69 187 GLN A CA 1
ATOM 1422 C C . GLN A 1 187 ? -3.162 -9.373 18.839 1.00 88.69 187 GLN A C 1
ATOM 1424 O O . GLN A 1 187 ? -3.759 -9.575 17.787 1.00 88.69 187 GLN A O 1
ATOM 1429 N N . GLN A 1 188 ? -2.497 -8.240 19.078 1.00 88.06 188 GLN A N 1
ATOM 1430 C CA . GLN A 1 188 ? -2.381 -7.142 18.114 1.00 88.06 188 GLN A CA 1
ATOM 1431 C C . GLN A 1 188 ? -1.627 -7.568 16.850 1.00 88.06 188 GLN A C 1
ATOM 1433 O O . GLN A 1 188 ? -2.075 -7.268 15.746 1.00 88.06 188 GLN A O 1
ATOM 1438 N N . VAL A 1 189 ? -0.543 -8.341 16.984 1.00 91.81 189 VAL A N 1
ATOM 1439 C CA . VAL A 1 189 ? 0.172 -8.927 15.835 1.00 91.81 189 VAL A CA 1
ATOM 1440 C C . VAL A 1 189 ? -0.733 -9.875 15.046 1.00 91.81 189 VAL A C 1
ATOM 1442 O O . VAL A 1 189 ? -0.748 -9.814 13.816 1.00 91.81 189 VAL A O 1
ATOM 1445 N N . VAL A 1 190 ? -1.522 -10.719 15.720 1.00 93.00 190 VAL A N 1
ATOM 1446 C CA . VAL A 1 190 ? -2.477 -11.632 15.059 1.00 93.00 190 VAL A CA 1
ATOM 1447 C C . VAL A 1 190 ? -3.564 -10.843 14.320 1.00 93.00 190 VAL A C 1
ATOM 1449 O O . VAL A 1 190 ? -3.834 -11.120 13.149 1.00 93.00 190 VAL A O 1
ATOM 1452 N N . CYS A 1 191 ? -4.123 -9.806 14.954 1.00 91.44 191 CYS A N 1
ATOM 1453 C CA . CYS A 1 191 ? -5.103 -8.910 14.336 1.00 91.44 191 CYS A CA 1
ATOM 1454 C C . CYS A 1 191 ? -4.501 -8.113 13.160 1.00 91.44 191 CYS A C 1
ATOM 1456 O O . CYS A 1 191 ? -5.166 -7.863 12.160 1.00 91.44 191 CYS A O 1
ATOM 1458 N N . GLY A 1 192 ? -3.229 -7.724 13.232 1.00 91.44 192 GLY A N 1
ATOM 1459 C CA . GLY A 1 192 ? -2.531 -7.102 12.107 1.00 91.44 192 GLY A CA 1
ATOM 1460 C C . GLY A 1 192 ? -2.314 -8.080 10.951 1.00 91.44 192 GLY A C 1
ATOM 1461 O O . GLY A 1 192 ? -2.585 -7.761 9.795 1.00 91.44 192 GLY A O 1
ATOM 1462 N N . SER A 1 193 ? -1.896 -9.304 11.267 1.00 93.75 193 SER A N 1
ATOM 1463 C CA . SER A 1 193 ? -1.586 -10.349 10.286 1.00 93.75 193 SER A CA 1
ATOM 1464 C C . SER A 1 193 ? -2.820 -10.782 9.494 1.00 93.75 193 SER A C 1
ATOM 1466 O O . SER A 1 193 ? -2.776 -10.835 8.265 1.00 93.75 193 SER A O 1
ATOM 1468 N N . GLY A 1 194 ? -3.949 -11.042 10.163 1.00 93.81 194 GLY A N 1
ATOM 1469 C CA . GLY A 1 194 ? -5.182 -11.413 9.461 1.00 93.81 194 GLY A CA 1
ATOM 1470 C C . GLY A 1 194 ? -5.779 -10.256 8.646 1.00 93.81 194 GLY A C 1
ATOM 1471 O O . GLY A 1 194 ? -6.346 -10.487 7.580 1.00 93.81 194 GLY A O 1
ATOM 1472 N N . ALA A 1 195 ? -5.572 -9.002 9.066 1.00 93.19 195 ALA A N 1
ATOM 1473 C CA . ALA A 1 195 ? -5.947 -7.844 8.261 1.00 93.19 195 ALA A CA 1
ATOM 1474 C C . ALA A 1 195 ? -5.059 -7.754 7.009 1.00 93.19 195 ALA A C 1
ATOM 1476 O O . ALA A 1 195 ? -5.563 -7.484 5.920 1.00 93.19 195 ALA A O 1
ATOM 1477 N N . GLY A 1 196 ? -3.772 -8.100 7.135 1.00 93.44 196 GLY A N 1
ATOM 1478 C CA . GLY A 1 196 ? -2.844 -8.257 6.014 1.00 93.44 196 GLY A CA 1
ATOM 1479 C C . GLY A 1 196 ? -3.282 -9.312 4.993 1.00 93.44 196 GLY A C 1
ATOM 1480 O O . GLY A 1 196 ? -3.147 -9.089 3.789 1.00 93.44 196 GLY A O 1
ATOM 1481 N N . VAL A 1 197 ? -3.891 -10.423 5.431 1.00 96.00 197 VAL A N 1
ATOM 1482 C CA . VAL A 1 197 ? -4.497 -11.410 4.512 1.00 96.00 197 VAL A CA 1
ATOM 1483 C C . VAL A 1 197 ? -5.604 -10.760 3.683 1.00 96.00 197 VAL A C 1
ATOM 1485 O O . VAL A 1 197 ? -5.591 -10.865 2.460 1.00 96.00 197 VAL A O 1
ATOM 1488 N N . ALA A 1 198 ? -6.538 -10.051 4.320 1.00 94.50 198 ALA A N 1
ATOM 1489 C CA . ALA A 1 198 ? -7.642 -9.408 3.608 1.00 94.50 198 ALA A CA 1
ATOM 1490 C C . ALA A 1 198 ? -7.159 -8.307 2.652 1.00 94.50 198 ALA A C 1
ATOM 1492 O O . ALA A 1 198 ? -7.600 -8.234 1.503 1.00 94.50 198 ALA A O 1
ATOM 1493 N N . VAL A 1 199 ? -6.199 -7.494 3.094 1.00 93.56 199 VAL A N 1
ATOM 1494 C CA . VAL A 1 199 ? -5.553 -6.463 2.272 1.00 93.56 199 VAL A CA 1
ATOM 1495 C C . VAL A 1 199 ? -4.845 -7.064 1.059 1.00 93.56 199 VAL A C 1
ATOM 1497 O O . VAL A 1 199 ? -4.910 -6.485 -0.025 1.00 93.56 199 VAL A O 1
ATOM 1500 N N . SER A 1 200 ? -4.254 -8.256 1.185 1.00 93.75 200 SER A N 1
ATOM 1501 C CA . SER A 1 200 ? -3.549 -8.929 0.084 1.00 93.75 200 SER A CA 1
ATOM 1502 C C . SER A 1 200 ? -4.433 -9.166 -1.146 1.00 93.75 200 SER A C 1
ATOM 1504 O O . SER A 1 200 ? -3.951 -9.076 -2.277 1.00 93.75 200 SER A O 1
ATOM 1506 N N . PHE A 1 201 ? -5.739 -9.392 -0.958 1.00 93.44 201 PHE A N 1
ATOM 1507 C CA . PHE A 1 201 ? -6.687 -9.581 -2.064 1.00 93.44 201 PHE A CA 1
ATOM 1508 C C . PHE A 1 201 ? -6.945 -8.310 -2.881 1.00 93.44 201 PHE A C 1
ATOM 1510 O O . PHE A 1 201 ? -7.263 -8.405 -4.069 1.00 93.44 201 PHE A O 1
ATOM 1517 N N . LEU A 1 202 ? -6.782 -7.132 -2.277 1.00 91.44 202 LEU A N 1
ATOM 1518 C CA . LEU A 1 202 ? -6.810 -5.850 -2.987 1.00 91.44 202 LEU A CA 1
ATOM 1519 C C . LEU A 1 202 ? -5.416 -5.438 -3.480 1.00 91.44 202 LEU A C 1
ATOM 1521 O O . LEU A 1 202 ? -5.287 -4.818 -4.540 1.00 91.44 202 LEU A O 1
ATOM 1525 N N . ALA A 1 203 ? -4.371 -5.807 -2.735 1.00 90.19 203 ALA A N 1
ATOM 1526 C CA . ALA A 1 203 ? -2.979 -5.480 -3.032 1.00 90.19 203 ALA A CA 1
ATOM 1527 C C . ALA A 1 203 ? -2.522 -6.163 -4.310 1.00 90.19 203 ALA A C 1
ATOM 1529 O O . ALA A 1 203 ? -2.062 -5.490 -5.225 1.00 90.19 203 ALA A O 1
ATOM 1530 N N . CYS A 1 204 ? -2.737 -7.472 -4.415 1.00 92.12 204 CYS A N 1
ATOM 1531 C CA . CYS A 1 204 ? -2.209 -8.282 -5.503 1.00 92.12 204 CYS A CA 1
ATOM 1532 C C . CYS A 1 204 ? -2.502 -7.720 -6.916 1.00 92.12 204 CYS A C 1
ATOM 1534 O O . CYS A 1 204 ? -1.543 -7.460 -7.649 1.00 92.12 204 CYS A O 1
ATOM 1536 N N . PRO A 1 205 ? -3.763 -7.433 -7.312 1.00 90.94 205 PRO A N 1
ATOM 1537 C CA . PRO A 1 205 ? -4.039 -6.887 -8.643 1.00 90.94 205 PRO A CA 1
ATOM 1538 C C . PRO A 1 205 ? -3.463 -5.477 -8.840 1.00 90.94 205 PRO A C 1
ATOM 1540 O O . PRO A 1 205 ? -2.966 -5.147 -9.919 1.00 90.94 205 PRO A O 1
ATOM 1543 N N . THR A 1 206 ? -3.500 -4.645 -7.800 1.00 88.81 206 THR A N 1
ATOM 1544 C CA . THR A 1 206 ? -3.020 -3.257 -7.851 1.00 88.81 206 THR A CA 1
ATOM 1545 C C . THR A 1 206 ? -1.500 -3.201 -8.008 1.00 88.81 206 THR A C 1
ATOM 1547 O O . THR A 1 206 ? -0.976 -2.456 -8.841 1.00 88.81 206 THR A O 1
ATOM 1550 N N . GLU A 1 207 ? -0.784 -4.025 -7.246 1.00 86.44 207 GLU A N 1
ATOM 1551 C CA . GLU A 1 207 ? 0.669 -4.150 -7.299 1.00 86.44 207 GLU A CA 1
ATOM 1552 C C . GLU A 1 207 ? 1.135 -4.733 -8.623 1.00 86.44 207 GLU A C 1
ATOM 1554 O O . GLU A 1 207 ? 2.070 -4.205 -9.220 1.00 86.44 207 GLU A O 1
ATOM 1559 N N . LEU A 1 208 ? 0.448 -5.755 -9.139 1.00 88.44 208 LEU A N 1
ATOM 1560 C CA . LEU A 1 208 ? 0.755 -6.324 -10.447 1.00 88.44 208 LEU A CA 1
ATOM 1561 C C . LEU A 1 208 ? 0.689 -5.255 -11.547 1.00 88.44 208 LEU A C 1
ATOM 1563 O O . LEU A 1 208 ? 1.594 -5.169 -12.382 1.00 88.44 208 LEU A O 1
ATOM 1567 N N . ILE A 1 209 ? -0.349 -4.413 -11.537 1.00 88.00 209 ILE A N 1
ATOM 1568 C CA . ILE A 1 209 ? -0.498 -3.319 -12.505 1.00 88.00 209 ILE A CA 1
ATOM 1569 C C . ILE A 1 209 ? 0.630 -2.289 -12.343 1.00 88.00 209 ILE A C 1
ATOM 1571 O O . ILE A 1 209 ? 1.250 -1.909 -13.341 1.00 88.00 209 ILE A O 1
ATOM 1575 N N . LYS A 1 210 ? 0.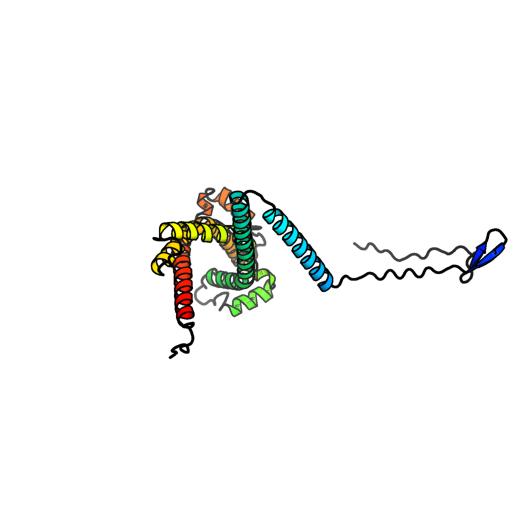932 -1.867 -11.104 1.00 83.81 210 LYS A N 1
ATOM 1576 C CA . LYS A 1 210 ? 2.025 -0.922 -10.800 1.00 83.81 210 LYS A CA 1
ATOM 1577 C C . LYS A 1 210 ? 3.371 -1.460 -11.296 1.00 83.81 210 LYS A C 1
ATOM 1579 O O . LYS A 1 210 ? 4.047 -0.778 -12.065 1.00 83.81 210 LYS A O 1
ATOM 1584 N N . CYS A 1 211 ? 3.721 -2.692 -10.929 1.00 83.06 211 CYS A N 1
ATOM 1585 C CA . CYS A 1 211 ? 4.985 -3.327 -11.295 1.00 83.06 211 CYS A CA 1
ATOM 1586 C C . CYS A 1 211 ? 5.143 -3.468 -12.814 1.00 83.06 211 CYS A C 1
ATOM 1588 O O . CYS A 1 211 ? 6.219 -3.206 -13.339 1.00 83.06 211 CYS A O 1
ATOM 1590 N N . ARG A 1 212 ? 4.080 -3.818 -13.552 1.00 84.50 212 ARG A N 1
ATOM 1591 C CA . ARG A 1 212 ? 4.135 -3.924 -15.023 1.00 84.50 212 ARG A CA 1
ATOM 1592 C C . ARG A 1 212 ? 4.336 -2.583 -15.718 1.00 84.50 212 ARG A C 1
ATOM 1594 O O . ARG A 1 212 ? 5.110 -2.513 -16.670 1.00 84.50 212 ARG A O 1
ATOM 1601 N N . LEU A 1 213 ? 3.662 -1.532 -15.250 1.00 81.31 213 LEU A N 1
ATOM 1602 C CA . LEU A 1 213 ? 3.876 -0.181 -15.774 1.00 81.31 213 LEU A CA 1
ATOM 1603 C C . LEU A 1 213 ? 5.304 0.296 -15.513 1.00 81.31 213 LEU A C 1
ATOM 1605 O O . LEU A 1 213 ? 5.933 0.853 -16.409 1.00 81.31 213 LEU A O 1
ATOM 1609 N N . GLN A 1 214 ? 5.822 0.045 -14.309 1.00 74.50 214 GLN A N 1
ATOM 1610 C CA . GLN A 1 214 ? 7.183 0.427 -13.942 1.00 74.50 214 GLN A CA 1
ATOM 1611 C C . GLN A 1 214 ? 8.238 -0.381 -14.717 1.00 74.50 214 GLN A C 1
ATOM 1613 O O . GLN A 1 214 ? 9.202 0.196 -15.218 1.00 74.50 214 GLN A O 1
ATOM 1618 N N . ALA A 1 215 ? 8.025 -1.686 -14.912 1.00 76.38 215 ALA A N 1
ATOM 1619 C CA . ALA A 1 215 ? 8.905 -2.526 -15.725 1.00 76.38 215 ALA A CA 1
ATOM 1620 C C . ALA A 1 215 ? 8.924 -2.096 -17.203 1.00 76.38 215 ALA A C 1
ATOM 1622 O O . ALA A 1 215 ? 9.967 -2.120 -17.846 1.00 76.38 215 ALA A O 1
ATOM 1623 N N . GLN A 1 216 ? 7.790 -1.656 -17.760 1.00 75.75 216 GLN A N 1
ATOM 1624 C CA . GLN A 1 216 ? 7.777 -1.116 -19.121 1.00 75.75 216 GLN A CA 1
ATOM 1625 C C . GLN A 1 216 ? 8.598 0.170 -19.231 1.00 75.75 216 GLN A C 1
ATOM 1627 O O . GLN A 1 216 ? 9.306 0.333 -20.220 1.00 75.75 216 GLN A O 1
ATOM 1632 N N . SER A 1 217 ? 8.510 1.081 -18.254 1.00 66.75 217 SER A N 1
ATOM 1633 C CA . SER A 1 217 ? 9.307 2.313 -18.306 1.00 66.75 217 SER A CA 1
ATOM 1634 C C . SER A 1 217 ? 10.807 2.031 -18.297 1.00 66.75 217 SER A C 1
ATOM 1636 O O . SER A 1 217 ? 11.532 2.651 -19.063 1.00 66.75 217 SER A O 1
ATOM 1638 N N . THR A 1 218 ? 11.272 1.046 -17.523 1.00 65.06 218 THR A N 1
ATOM 1639 C CA . THR A 1 218 ? 12.701 0.704 -17.486 1.00 65.06 218 THR A CA 1
ATOM 1640 C C . THR A 1 218 ? 13.188 0.037 -18.778 1.00 65.06 218 THR A C 1
ATOM 1642 O O . THR A 1 218 ? 14.330 0.266 -19.177 1.00 65.06 218 THR A O 1
ATOM 1645 N N . LEU A 1 219 ? 12.335 -0.754 -19.444 1.00 64.00 219 LEU A N 1
ATOM 1646 C CA . LEU A 1 219 ? 12.619 -1.428 -20.723 1.00 64.00 219 LEU A CA 1
ATOM 1647 C C . LEU A 1 219 ? 12.532 -0.498 -21.946 1.00 64.00 219 LEU A C 1
ATOM 1649 O O . LEU A 1 219 ? 13.322 -0.630 -22.881 1.00 64.00 219 LEU A O 1
ATOM 1653 N N . ALA A 1 220 ? 11.604 0.460 -21.943 1.00 59.56 220 ALA A N 1
ATOM 1654 C CA . ALA A 1 220 ? 11.480 1.456 -23.010 1.00 59.56 220 ALA A CA 1
ATOM 1655 C C . ALA A 1 220 ? 12.708 2.385 -23.094 1.00 59.56 220 ALA A C 1
ATOM 1657 O O . ALA A 1 220 ? 12.960 2.980 -24.134 1.00 59.56 220 ALA A O 1
ATOM 1658 N N . GLU A 1 221 ? 13.496 2.491 -22.022 1.00 56.41 221 GLU A N 1
ATOM 1659 C CA . GLU A 1 221 ? 14.760 3.235 -22.016 1.00 56.41 221 GLU A CA 1
ATOM 1660 C C . GLU A 1 221 ? 15.936 2.453 -22.627 1.00 56.41 221 GLU A C 1
ATOM 1662 O O . GLU A 1 221 ? 16.895 3.064 -23.092 1.00 56.41 221 GLU A O 1
ATOM 1667 N N . SER A 1 222 ? 15.911 1.115 -22.604 1.00 55.16 222 SER A N 1
ATOM 1668 C CA . SER A 1 222 ? 17.007 0.274 -23.117 1.00 55.16 222 SER A CA 1
ATOM 1669 C C . SER A 1 222 ? 16.850 -0.109 -24.587 1.00 55.16 222 SER A C 1
ATOM 1671 O O . SER A 1 222 ? 17.814 -0.536 -25.215 1.00 55.16 222 SER A O 1
ATOM 1673 N N . THR A 1 223 ? 15.659 0.066 -25.154 1.00 53.44 223 THR A N 1
ATOM 1674 C CA . THR A 1 223 ? 15.385 -0.179 -26.570 1.00 53.44 223 THR A CA 1
ATOM 1675 C C . THR A 1 223 ? 14.790 1.080 -27.172 1.00 53.44 223 THR A C 1
ATOM 1677 O O . THR A 1 223 ? 13.754 1.549 -26.722 1.00 53.44 223 THR A O 1
ATOM 1680 N N . SER A 1 224 ? 15.424 1.636 -28.206 1.00 52.44 224 SER A N 1
ATOM 1681 C CA . SER A 1 224 ? 14.962 2.811 -28.965 1.00 52.44 224 SER A CA 1
ATOM 1682 C C . SER A 1 224 ? 13.676 2.543 -29.774 1.00 52.44 224 SER A C 1
ATOM 1684 O O . SER A 1 224 ? 13.512 3.037 -30.884 1.00 52.44 224 SER A O 1
ATOM 1686 N N . SER A 1 225 ? 12.768 1.715 -29.257 1.00 48.44 225 SER A N 1
ATOM 1687 C CA . SER A 1 225 ? 11.476 1.389 -29.841 1.00 48.44 225 SER A CA 1
ATOM 1688 C C . SER A 1 225 ? 10.399 2.282 -29.228 1.00 48.44 225 SER A C 1
ATOM 1690 O O . SER A 1 225 ? 10.072 2.169 -28.050 1.00 48.44 225 SER A O 1
ATOM 1692 N N . THR A 1 226 ? 9.800 3.139 -30.048 1.00 52.12 226 THR A N 1
ATOM 1693 C CA . THR A 1 226 ? 8.776 4.134 -29.675 1.00 52.12 226 THR A CA 1
ATOM 1694 C C . THR A 1 226 ? 7.421 3.524 -29.261 1.00 52.12 226 THR A C 1
ATOM 1696 O O . THR A 1 226 ? 6.482 4.248 -28.942 1.00 52.12 226 THR A O 1
ATOM 1699 N N . SER A 1 227 ? 7.282 2.195 -29.253 1.00 58.53 227 SER A N 1
ATOM 1700 C CA . SER A 1 227 ? 6.015 1.509 -28.977 1.00 58.53 227 SER A CA 1
ATOM 1701 C C . SER A 1 227 ? 5.884 1.143 -27.497 1.00 58.53 227 SER A C 1
ATOM 1703 O O . SER A 1 227 ? 6.352 0.092 -27.057 1.00 58.53 227 SER A O 1
ATOM 1705 N N . LEU A 1 228 ? 5.187 1.980 -26.726 1.00 68.00 228 LEU A N 1
ATOM 1706 C CA . LEU A 1 228 ? 4.750 1.635 -25.372 1.00 68.00 228 LEU A CA 1
ATOM 1707 C C . LEU A 1 228 ? 3.766 0.453 -25.427 1.00 68.00 228 LEU A C 1
ATOM 1709 O O . LEU A 1 228 ? 2.717 0.546 -26.059 1.00 68.00 228 LEU A O 1
ATOM 1713 N N . LYS A 1 229 ? 4.082 -0.654 -24.741 1.00 75.12 229 LYS A N 1
ATOM 1714 C CA . LYS A 1 229 ? 3.200 -1.837 -24.667 1.00 75.12 229 LYS A CA 1
ATOM 1715 C C . LYS A 1 229 ? 1.867 -1.540 -23.958 1.00 75.12 229 LYS A C 1
ATOM 1717 O O . LYS A 1 229 ? 0.853 -2.147 -24.284 1.00 75.12 229 LYS A O 1
ATOM 1722 N N . TYR A 1 230 ? 1.870 -0.607 -23.012 1.00 80.06 230 TYR A N 1
ATOM 1723 C CA . TYR A 1 230 ? 0.726 -0.186 -22.211 1.00 80.06 230 TYR A CA 1
ATOM 1724 C C . TYR A 1 230 ? 0.668 1.342 -22.130 1.00 80.06 230 TYR A C 1
ATOM 1726 O O . TYR A 1 230 ? 1.681 1.989 -21.851 1.00 80.06 230 TYR A O 1
ATOM 1734 N N . HIS A 1 231 ? -0.529 1.906 -22.295 1.00 78.69 231 HIS A N 1
ATOM 1735 C CA . HIS A 1 231 ? -0.779 3.354 -22.237 1.00 78.69 231 HIS A CA 1
ATOM 1736 C C . HIS A 1 231 ? -1.256 3.829 -20.856 1.00 78.69 231 HIS A C 1
ATOM 1738 O O . HIS A 1 231 ? -1.382 5.027 -20.608 1.00 78.69 231 HIS A O 1
ATOM 1744 N N . GLY A 1 232 ? -1.518 2.900 -19.931 1.00 82.06 232 GLY A N 1
ATOM 1745 C CA . GLY A 1 232 ? -1.885 3.227 -18.557 1.00 82.06 232 GLY A CA 1
ATOM 1746 C C . GLY A 1 232 ? -2.347 2.026 -17.727 1.00 82.06 232 GLY A C 1
ATOM 1747 O O . GLY A 1 232 ? -2.382 0.899 -18.223 1.00 82.06 232 GLY A O 1
ATOM 1748 N N . PRO A 1 233 ? -2.741 2.253 -16.459 1.00 84.12 233 PRO A N 1
ATOM 1749 C CA . PRO A 1 233 ? -3.138 1.186 -15.533 1.00 84.12 233 PRO A CA 1
ATOM 1750 C C . PRO A 1 233 ? -4.310 0.334 -16.028 1.00 84.12 233 PRO A C 1
ATOM 1752 O O . PRO A 1 233 ? -4.291 -0.888 -15.910 1.00 84.12 233 PRO A O 1
ATOM 1755 N N . ILE A 1 234 ? -5.315 0.980 -16.626 1.00 87.75 234 ILE A N 1
ATOM 1756 C CA . ILE A 1 234 ? -6.506 0.306 -17.161 1.00 87.75 234 ILE A CA 1
ATOM 1757 C C . ILE A 1 234 ? -6.141 -0.560 -18.372 1.00 87.75 234 ILE A C 1
ATOM 1759 O O . ILE A 1 234 ? -6.719 -1.627 -18.561 1.00 87.75 234 ILE A O 1
ATOM 1763 N N . ASP A 1 235 ? -5.181 -0.114 -19.179 1.00 87.19 235 ASP A N 1
ATOM 1764 C CA . ASP A 1 235 ? -4.712 -0.847 -20.353 1.00 87.19 235 ASP A CA 1
ATOM 1765 C C . ASP A 1 235 ? -3.979 -2.131 -19.935 1.00 87.19 235 ASP A C 1
ATOM 1767 O O . ASP A 1 235 ? -4.291 -3.215 -20.423 1.00 87.19 235 ASP A O 1
ATOM 1771 N N . VAL A 1 236 ? -3.121 -2.045 -18.908 1.00 87.62 236 VAL A N 1
ATOM 1772 C CA . VAL A 1 236 ? -2.506 -3.228 -18.281 1.00 87.62 236 VAL A CA 1
ATOM 1773 C C . VAL A 1 236 ? -3.568 -4.181 -17.743 1.00 87.62 236 VAL A C 1
ATOM 1775 O O . VAL A 1 236 ? -3.507 -5.375 -18.026 1.00 87.62 236 VAL A O 1
ATOM 1778 N N . ALA A 1 237 ? -4.549 -3.675 -16.991 1.00 88.38 237 ALA A N 1
ATOM 1779 C CA . ALA A 1 237 ? -5.607 -4.505 -16.419 1.00 88.38 237 ALA A CA 1
ATOM 1780 C C . ALA A 1 237 ? -6.403 -5.241 -17.511 1.00 88.38 237 ALA A C 1
ATOM 1782 O O . ALA A 1 237 ? -6.613 -6.450 -17.418 1.00 88.38 237 ALA A O 1
ATOM 1783 N N . LYS A 1 238 ? -6.790 -4.535 -18.583 1.00 90.75 238 LYS A N 1
ATOM 1784 C CA . LYS A 1 238 ? -7.489 -5.116 -19.739 1.00 90.75 238 LYS A CA 1
ATOM 1785 C C . LYS A 1 238 ? -6.633 -6.148 -20.465 1.00 90.75 238 LYS A C 1
ATOM 1787 O O . LYS A 1 238 ? -7.149 -7.204 -20.822 1.00 90.75 238 LYS A O 1
ATOM 1792 N N . HIS A 1 239 ? -5.350 -5.860 -20.672 1.00 90.50 239 HIS A N 1
ATOM 1793 C CA . HIS A 1 239 ? -4.425 -6.787 -21.311 1.00 90.50 239 HIS A CA 1
ATOM 1794 C C . HIS A 1 239 ? -4.256 -8.063 -20.481 1.00 90.50 239 HIS A C 1
ATOM 1796 O O . HIS A 1 239 ? -4.379 -9.156 -21.015 1.00 90.50 239 HIS A O 1
ATOM 1802 N N . VAL A 1 240 ? -4.021 -7.958 -19.171 1.00 90.06 240 VAL A N 1
ATOM 1803 C CA . VAL A 1 240 ? -3.908 -9.133 -18.285 1.00 90.06 240 VAL A CA 1
ATOM 1804 C C . VAL A 1 240 ? -5.196 -9.951 -18.317 1.00 90.06 240 VAL A C 1
ATOM 1806 O O . VAL A 1 240 ? -5.157 -11.167 -18.484 1.00 90.06 240 VAL A O 1
ATOM 1809 N N . PHE A 1 241 ? -6.345 -9.281 -18.231 1.00 91.12 241 PHE A N 1
ATOM 1810 C CA . PHE A 1 241 ? -7.635 -9.955 -18.239 1.00 91.12 241 PHE A CA 1
ATOM 1811 C C . PHE A 1 241 ? -7.894 -10.709 -19.555 1.00 91.12 241 PHE A C 1
ATOM 1813 O O . PHE A 1 241 ? -8.376 -11.837 -19.537 1.00 91.12 241 PHE A O 1
ATOM 1820 N N . ARG A 1 242 ? -7.560 -10.121 -20.707 1.00 91.56 242 ARG A N 1
ATOM 1821 C CA . ARG A 1 242 ? -7.804 -10.747 -22.017 1.00 91.56 242 ARG A CA 1
ATOM 1822 C C . ARG A 1 242 ? -6.754 -11.790 -22.394 1.00 91.56 242 ARG A C 1
ATOM 1824 O O . ARG A 1 242 ? -7.103 -12.792 -23.005 1.00 91.56 242 ARG A O 1
ATOM 1831 N N . SER A 1 243 ? -5.495 -11.558 -22.038 1.00 90.00 243 SER A N 1
ATOM 1832 C CA . SER A 1 243 ? -4.355 -12.309 -22.574 1.00 90.00 243 SER A CA 1
ATOM 1833 C C . SER A 1 243 ? -3.773 -13.334 -21.596 1.00 90.00 243 SER A C 1
ATOM 1835 O O . SER A 1 243 ? -3.020 -14.205 -22.016 1.00 90.00 243 SER A O 1
ATOM 1837 N N . GLU A 1 244 ? -4.074 -13.245 -20.295 1.00 87.94 244 GLU A N 1
ATOM 1838 C CA . GLU A 1 244 ? -3.391 -14.029 -19.247 1.00 87.94 244 GLU A CA 1
ATOM 1839 C C . GLU A 1 244 ? -4.353 -14.798 -18.332 1.00 87.94 244 GLU A C 1
ATOM 1841 O O . GLU A 1 244 ? -4.090 -15.006 -17.147 1.00 87.94 244 GLU A O 1
ATOM 1846 N N . GLY A 1 245 ? -5.477 -15.251 -18.889 1.00 86.31 245 GLY A N 1
ATOM 1847 C CA . GLY A 1 245 ? -6.425 -16.108 -18.173 1.00 86.31 245 GLY A CA 1
ATOM 1848 C C . GLY A 1 245 ? -7.369 -15.351 -17.234 1.00 86.31 245 GLY A C 1
ATOM 1849 O O . GLY A 1 245 ? -7.760 -15.883 -16.192 1.00 86.31 245 GLY A O 1
ATOM 1850 N N . GLY A 1 246 ? -7.744 -14.114 -17.578 1.00 90.19 246 GLY A N 1
ATOM 1851 C CA . GLY A 1 246 ? -8.802 -13.384 -16.879 1.00 90.19 246 GLY A CA 1
ATOM 1852 C C . GLY A 1 246 ? -8.424 -12.959 -15.465 1.00 90.19 246 GLY A C 1
ATOM 1853 O O . GLY A 1 246 ? -7.334 -12.449 -15.204 1.00 90.19 246 GLY A O 1
ATOM 1854 N N . LEU A 1 247 ? -9.355 -13.189 -14.536 1.00 88.50 247 LEU A N 1
ATOM 1855 C CA . LEU A 1 247 ? -9.203 -12.874 -13.113 1.00 88.50 247 LEU A CA 1
ATOM 1856 C C . LEU A 1 247 ? -7.984 -13.559 -12.491 1.00 88.50 247 LEU A C 1
ATOM 1858 O O . LEU A 1 247 ? -7.277 -12.941 -11.703 1.00 88.50 247 LEU A O 1
ATOM 1862 N N . ARG A 1 248 ? -7.683 -14.805 -12.874 1.00 90.12 248 ARG A N 1
ATOM 1863 C CA . ARG A 1 248 ? -6.541 -15.540 -12.312 1.00 90.12 248 ARG A CA 1
ATOM 1864 C C . ARG A 1 248 ? -5.201 -14.893 -12.679 1.00 90.12 248 ARG A C 1
ATOM 1866 O O . ARG A 1 248 ? -4.274 -14.935 -11.874 1.00 90.12 248 ARG A O 1
ATOM 1873 N N . GLY A 1 249 ? -5.121 -14.247 -13.845 1.00 89.19 249 GLY A N 1
ATOM 1874 C CA . GLY A 1 249 ? -3.946 -13.491 -14.277 1.00 89.19 249 GLY A CA 1
ATOM 1875 C C . GLY A 1 249 ? -3.649 -12.283 -13.386 1.00 89.19 249 GLY A C 1
ATOM 1876 O O . GLY A 1 249 ? -2.487 -12.016 -13.089 1.00 89.19 249 GLY A O 1
ATOM 1877 N N . LEU A 1 250 ? -4.685 -11.597 -12.887 1.00 89.12 250 LEU A N 1
ATOM 1878 C CA . LEU A 1 250 ? -4.538 -10.447 -11.982 1.00 89.12 250 LEU A CA 1
ATOM 1879 C C . LEU A 1 250 ? -4.015 -10.835 -10.593 1.00 89.12 250 LEU A C 1
ATOM 1881 O O . LEU A 1 250 ? -3.428 -10.004 -9.910 1.00 89.12 250 LEU A O 1
ATOM 1885 N N . TYR A 1 251 ? -4.186 -12.097 -10.199 1.00 93.12 251 TYR A N 1
ATOM 1886 C CA . TYR A 1 251 ? -3.712 -12.637 -8.923 1.00 93.12 251 TYR A CA 1
ATOM 1887 C C . TYR A 1 251 ? -2.386 -13.406 -9.038 1.00 93.12 251 TYR A C 1
ATOM 1889 O O . TYR A 1 251 ? -1.969 -14.109 -8.109 1.00 93.12 251 TYR A O 1
ATOM 1897 N N . LYS A 1 252 ? -1.693 -13.281 -10.176 1.00 88.69 252 LYS A N 1
ATOM 1898 C CA . LYS A 1 252 ? -0.376 -13.881 -10.396 1.00 88.69 252 LYS A CA 1
ATOM 1899 C C . LYS A 1 252 ? 0.669 -13.147 -9.550 1.00 88.69 252 LYS A C 1
ATOM 1901 O O . LYS A 1 252 ? 1.212 -12.127 -9.954 1.00 88.69 252 LYS A O 1
ATOM 1906 N N . GLY A 1 253 ? 0.929 -13.681 -8.360 1.00 89.00 253 GLY A N 1
ATOM 1907 C CA . GLY A 1 253 ? 1.734 -13.022 -7.327 1.00 89.00 253 GLY A CA 1
ATOM 1908 C C . GLY A 1 253 ? 1.089 -13.035 -5.941 1.00 89.00 253 GLY A C 1
ATOM 1909 O O . GLY A 1 253 ? 1.672 -12.502 -5.008 1.00 89.00 253 GLY A O 1
ATOM 1910 N N . MET A 1 254 ? -0.073 -13.676 -5.768 1.00 92.88 254 MET A N 1
ATOM 1911 C CA . MET A 1 254 ? -0.757 -13.709 -4.472 1.00 92.88 254 MET A CA 1
ATOM 1912 C C . MET A 1 254 ? 0.114 -14.269 -3.340 1.00 92.88 254 MET A C 1
ATOM 1914 O O . MET A 1 254 ? 0.141 -13.698 -2.258 1.00 92.88 254 MET A O 1
ATOM 1918 N N . LEU A 1 255 ? 0.851 -15.358 -3.579 1.00 94.06 255 LEU A N 1
ATOM 1919 C CA . LEU A 1 255 ? 1.736 -15.942 -2.565 1.00 94.06 255 LEU A CA 1
ATOM 1920 C C . LEU A 1 255 ? 2.826 -14.966 -2.092 1.00 94.06 255 LEU A C 1
ATOM 1922 O O . LEU A 1 255 ? 2.907 -14.745 -0.885 1.00 94.06 255 LEU A O 1
ATOM 1926 N N . PRO A 1 256 ? 3.634 -14.343 -2.976 1.00 92.25 256 PRO A N 1
ATOM 1927 C CA . PRO A 1 256 ? 4.598 -13.343 -2.526 1.00 92.25 256 PRO A CA 1
ATOM 1928 C C . PRO A 1 256 ? 3.934 -12.100 -1.914 1.00 92.25 256 PRO A C 1
ATOM 1930 O O . PRO A 1 256 ? 4.487 -11.542 -0.969 1.00 92.25 256 PRO A O 1
ATOM 1933 N N . THR A 1 257 ? 2.743 -11.690 -2.373 1.00 92.62 257 THR A N 1
ATOM 1934 C CA . THR A 1 257 ? 1.982 -10.602 -1.733 1.00 92.62 257 THR A CA 1
ATOM 1935 C C . THR A 1 257 ? 1.590 -10.971 -0.301 1.00 92.62 257 THR A C 1
ATOM 1937 O O . THR A 1 257 ? 1.888 -10.209 0.612 1.00 92.62 257 THR A O 1
ATOM 1940 N N . LEU A 1 258 ? 1.015 -12.156 -0.070 1.00 95.38 258 LEU A N 1
ATOM 1941 C CA . LEU A 1 258 ? 0.666 -12.647 1.269 1.00 95.38 258 LEU A CA 1
ATOM 1942 C C . LEU A 1 258 ? 1.901 -12.764 2.165 1.00 95.38 258 LEU A C 1
ATOM 1944 O O . LEU A 1 258 ? 1.890 -12.294 3.300 1.00 95.38 258 LEU A O 1
ATOM 1948 N N . ALA A 1 259 ? 2.983 -13.343 1.643 1.00 94.69 259 ALA A N 1
ATOM 1949 C CA . ALA A 1 259 ? 4.238 -13.498 2.372 1.00 94.69 259 ALA A CA 1
ATOM 1950 C C . ALA A 1 259 ? 4.854 -12.153 2.791 1.00 94.69 259 ALA A C 1
ATOM 1952 O O . ALA A 1 259 ? 5.613 -12.111 3.754 1.00 94.69 259 ALA A O 1
ATOM 1953 N N . ARG A 1 260 ? 4.527 -11.055 2.098 1.00 93.50 260 ARG A N 1
ATOM 1954 C CA . ARG A 1 260 ? 4.941 -9.694 2.461 1.00 93.50 260 ARG A CA 1
ATOM 1955 C C . ARG A 1 260 ? 3.945 -9.018 3.406 1.00 93.50 260 ARG A C 1
ATOM 1957 O O . ARG A 1 260 ? 4.349 -8.473 4.429 1.00 93.50 260 ARG A O 1
ATOM 1964 N N . GLU A 1 261 ? 2.662 -9.024 3.059 1.00 93.06 261 GLU A N 1
ATOM 1965 C CA . GLU A 1 261 ? 1.606 -8.276 3.753 1.00 93.06 261 GLU A CA 1
ATOM 1966 C C . GLU A 1 261 ? 1.278 -8.856 5.128 1.00 93.06 261 GLU A C 1
ATOM 1968 O O . GLU A 1 261 ? 1.083 -8.103 6.078 1.00 93.06 261 GLU A O 1
ATOM 1973 N N . VAL A 1 262 ? 1.232 -10.181 5.270 1.00 94.19 262 VAL A N 1
ATOM 1974 C CA . VAL A 1 262 ? 0.864 -10.824 6.539 1.00 94.19 262 VAL A CA 1
ATOM 1975 C C . VAL A 1 262 ? 1.886 -10.511 7.641 1.00 94.19 262 VAL A C 1
ATOM 1977 O O . VAL A 1 262 ? 1.501 -9.890 8.636 1.00 94.19 262 VAL A O 1
ATOM 1980 N N . PRO A 1 263 ? 3.184 -10.847 7.493 1.00 93.69 263 PRO A N 1
ATOM 1981 C CA . PRO A 1 263 ? 4.168 -10.488 8.510 1.00 93.69 263 PRO A CA 1
ATOM 1982 C C . PRO A 1 263 ? 4.393 -8.975 8.576 1.00 93.69 263 PRO A C 1
ATOM 1984 O O . PRO A 1 263 ? 4.592 -8.450 9.667 1.00 93.69 263 PRO A O 1
ATOM 1987 N N . GLY A 1 264 ? 4.318 -8.261 7.446 1.00 92.19 264 GLY A N 1
ATOM 1988 C CA . GLY A 1 264 ? 4.503 -6.811 7.401 1.00 92.19 264 GLY A CA 1
ATOM 1989 C C . GLY A 1 264 ? 3.488 -6.061 8.261 1.00 92.19 264 GLY A C 1
ATOM 1990 O O . GLY A 1 264 ? 3.879 -5.276 9.125 1.00 92.19 264 GLY A O 1
ATOM 1991 N N . ASN A 1 265 ? 2.194 -6.346 8.092 1.00 91.62 265 ASN A N 1
ATOM 1992 C CA . ASN A 1 265 ? 1.148 -5.732 8.911 1.00 91.62 265 ASN A CA 1
ATOM 1993 C C . ASN A 1 265 ? 1.207 -6.219 10.363 1.00 91.62 265 ASN A C 1
ATOM 1995 O O . ASN A 1 265 ? 1.053 -5.413 11.279 1.00 91.62 265 ASN A O 1
ATOM 1999 N N . GLY A 1 266 ? 1.484 -7.507 10.598 1.00 91.19 266 GLY A N 1
ATOM 2000 C CA . GLY A 1 266 ? 1.665 -8.037 11.950 1.00 91.19 266 GLY A CA 1
ATOM 2001 C C . GLY A 1 266 ? 2.752 -7.292 12.732 1.00 91.19 266 GLY A C 1
ATOM 2002 O O . GLY A 1 266 ? 2.504 -6.824 13.843 1.00 91.19 266 GLY A O 1
ATOM 2003 N N . VAL A 1 267 ? 3.932 -7.114 12.130 1.00 92.81 267 VAL A N 1
ATOM 2004 C CA . VAL A 1 267 ? 5.046 -6.369 12.733 1.00 92.81 267 VAL A CA 1
ATOM 2005 C C . VAL A 1 267 ? 4.700 -4.892 12.893 1.00 92.81 267 VAL A C 1
ATOM 2007 O O . VAL A 1 267 ? 4.956 -4.343 13.958 1.00 92.81 267 VAL A O 1
ATOM 2010 N N . ALA A 1 268 ? 4.086 -4.249 11.896 1.00 89.25 268 ALA A N 1
ATOM 2011 C CA . ALA A 1 268 ? 3.739 -2.830 11.972 1.00 89.25 268 ALA A CA 1
ATOM 2012 C C . ALA A 1 268 ? 2.836 -2.518 13.177 1.00 89.25 268 ALA A C 1
ATOM 2014 O O . ALA A 1 268 ? 3.142 -1.621 13.963 1.00 89.25 268 ALA A O 1
ATOM 2015 N N . PHE A 1 269 ? 1.765 -3.294 13.368 1.00 85.62 269 PHE A N 1
ATOM 2016 C CA . PHE A 1 269 ? 0.871 -3.115 14.514 1.00 85.62 269 PHE A CA 1
ATOM 2017 C C . PHE A 1 269 ? 1.506 -3.564 15.832 1.00 85.62 269 PHE A C 1
ATOM 2019 O O . PHE A 1 269 ? 1.314 -2.904 16.850 1.00 85.62 269 PHE A O 1
ATOM 2026 N N . GLY A 1 270 ? 2.299 -4.640 15.826 1.00 87.31 270 GLY A N 1
ATOM 2027 C CA . GLY A 1 270 ? 3.029 -5.084 17.015 1.00 87.31 270 GLY A CA 1
ATOM 2028 C C . GLY A 1 270 ? 4.019 -4.034 17.523 1.00 87.31 270 GLY A C 1
ATOM 2029 O O . GLY A 1 270 ? 4.045 -3.737 18.715 1.00 87.31 270 GLY A O 1
ATOM 2030 N N . VAL A 1 271 ? 4.792 -3.436 16.613 1.00 89.44 271 VAL A N 1
ATOM 2031 C CA . VAL A 1 271 ? 5.738 -2.358 16.926 1.00 89.44 271 VAL A CA 1
ATOM 2032 C C . VAL A 1 271 ? 4.992 -1.110 17.373 1.00 89.44 271 VAL A C 1
ATOM 2034 O O . VAL A 1 271 ? 5.361 -0.539 18.390 1.00 89.44 271 VAL A O 1
ATOM 2037 N N . TYR A 1 272 ? 3.926 -0.712 16.673 1.00 87.31 272 TYR A N 1
ATOM 2038 C CA . TYR A 1 272 ? 3.126 0.451 17.056 1.00 87.31 272 TYR A CA 1
ATOM 2039 C C . TYR A 1 272 ? 2.623 0.357 18.503 1.00 87.31 272 TYR A C 1
ATOM 2041 O O . TYR A 1 272 ? 2.791 1.296 19.281 1.00 87.31 272 TYR A O 1
ATOM 2049 N N . GLU A 1 273 ? 2.061 -0.791 18.886 1.00 84.19 273 GLU A N 1
ATOM 2050 C CA . GLU A 1 273 ? 1.562 -1.010 20.245 1.00 84.19 273 GLU A CA 1
ATOM 2051 C C . GLU A 1 273 ? 2.703 -1.092 21.265 1.00 84.19 273 GLU A C 1
ATOM 2053 O O . GLU A 1 273 ? 2.629 -0.444 22.305 1.00 84.19 273 GLU A O 1
ATOM 2058 N N . ALA A 1 274 ? 3.796 -1.797 20.953 1.00 84.50 274 ALA A N 1
ATOM 2059 C CA . ALA A 1 274 ? 4.966 -1.856 21.831 1.00 84.50 274 ALA A CA 1
ATOM 2060 C C . ALA A 1 274 ? 5.565 -0.461 22.082 1.00 84.50 274 ALA A C 1
ATOM 2062 O O . ALA A 1 274 ? 5.859 -0.105 23.222 1.00 84.50 274 ALA A O 1
ATOM 2063 N N . SER A 1 275 ? 5.702 0.355 21.034 1.00 87.62 275 SER A N 1
ATOM 2064 C CA . SER A 1 275 ? 6.169 1.737 21.142 1.00 87.62 275 SER A CA 1
ATOM 2065 C C . SER A 1 275 ? 5.219 2.586 21.979 1.00 87.62 275 SER A C 1
ATOM 2067 O O . SER A 1 275 ? 5.670 3.333 22.844 1.00 87.62 275 SER A O 1
ATOM 2069 N N . LYS A 1 276 ? 3.907 2.448 21.766 1.00 84.50 276 LYS A N 1
ATOM 2070 C CA . LYS A 1 276 ? 2.897 3.167 22.543 1.00 84.50 276 LYS A CA 1
ATOM 2071 C C . LYS A 1 276 ? 2.979 2.815 24.028 1.00 84.50 276 LYS A C 1
ATOM 2073 O O . LYS A 1 276 ? 2.982 3.723 24.851 1.00 84.50 276 LYS A O 1
ATOM 2078 N N . THR A 1 277 ? 3.097 1.533 24.375 1.00 82.06 277 THR A N 1
ATOM 2079 C CA . THR A 1 277 ? 3.241 1.103 25.773 1.00 82.06 277 THR A CA 1
ATOM 2080 C C . THR A 1 277 ? 4.517 1.660 26.401 1.00 82.06 277 THR A C 1
ATOM 2082 O O . THR A 1 277 ? 4.447 2.234 27.483 1.00 82.06 277 THR A O 1
ATOM 2085 N N . SER A 1 278 ? 5.661 1.569 25.718 1.00 83.50 278 SER A N 1
ATOM 2086 C CA . SER A 1 278 ? 6.936 2.083 26.240 1.00 83.50 278 SER A CA 1
ATOM 2087 C C . SER A 1 278 ? 6.913 3.589 26.502 1.00 83.50 278 SER A C 1
ATOM 2089 O O . SER A 1 278 ? 7.476 4.042 27.493 1.00 83.50 278 SER A O 1
ATOM 2091 N N . LEU A 1 279 ? 6.246 4.363 25.642 1.00 84.50 279 LEU A N 1
ATOM 2092 C CA . LEU A 1 279 ? 6.132 5.816 25.800 1.00 84.50 279 LEU A CA 1
ATOM 2093 C C . LEU A 1 279 ? 5.097 6.212 26.864 1.00 84.50 279 LEU A C 1
ATOM 2095 O O . LEU A 1 279 ? 5.297 7.192 27.573 1.00 84.50 279 LEU A O 1
ATOM 2099 N N . GLN A 1 280 ? 4.014 5.445 27.021 1.00 71.94 280 GLN A N 1
ATOM 2100 C CA . GLN A 1 280 ? 2.993 5.699 28.047 1.00 71.94 280 GLN A CA 1
ATOM 2101 C C . GLN A 1 280 ? 3.462 5.359 29.467 1.00 71.94 280 GLN A C 1
ATOM 2103 O O . GLN A 1 280 ? 2.992 5.969 30.421 1.00 71.94 280 GLN A O 1
ATOM 2108 N N . VAL A 1 281 ? 4.430 4.449 29.627 1.00 56.50 281 VAL A N 1
ATOM 2109 C CA . VAL A 1 281 ? 5.076 4.169 30.926 1.00 56.50 281 VAL A CA 1
ATOM 2110 C C . VAL A 1 281 ? 5.824 5.397 31.477 1.00 56.50 281 VAL A C 1
ATOM 2112 O O . VAL A 1 281 ? 6.094 5.464 32.674 1.00 56.50 281 VAL A O 1
ATOM 2115 N N . GLN A 1 282 ? 6.115 6.401 30.645 1.00 50.91 282 GLN A N 1
ATOM 2116 C CA . GLN A 1 282 ? 6.840 7.604 31.053 1.00 50.91 282 GLN A CA 1
ATOM 2117 C C . GLN A 1 282 ? 5.948 8.721 31.624 1.00 50.91 282 GLN A C 1
ATOM 2119 O O . GLN A 1 282 ? 6.469 9.622 32.276 1.00 50.91 282 GLN A O 1
ATOM 2124 N N . GLU A 1 283 ? 4.621 8.637 31.470 1.00 48.91 283 GLU A N 1
ATOM 2125 C CA . GLU A 1 283 ? 3.651 9.554 32.095 1.00 48.91 283 GLU A CA 1
ATOM 2126 C C . GLU A 1 283 ? 3.074 8.978 33.404 1.00 48.91 283 GLU A C 1
ATOM 2128 O O . GLU A 1 283 ? 1.863 8.973 33.630 1.00 48.91 283 GLU A O 1
ATOM 2133 N N . ALA A 1 284 ? 3.928 8.468 34.298 1.00 41.94 284 ALA A N 1
ATOM 2134 C CA . ALA A 1 284 ? 3.498 8.219 35.674 1.00 41.94 284 ALA A CA 1
ATOM 2135 C C . ALA A 1 284 ? 3.219 9.574 36.370 1.00 41.94 284 ALA A C 1
ATOM 2137 O O . ALA A 1 284 ? 4.021 10.501 36.224 1.00 41.94 284 ALA A O 1
ATOM 2138 N N . PRO A 1 285 ? 2.100 9.729 37.106 1.00 44.84 285 PRO A N 1
ATOM 2139 C CA . PRO A 1 285 ? 1.724 11.005 37.716 1.00 44.84 285 PRO A CA 1
ATOM 2140 C C . PRO A 1 285 ? 2.793 11.495 38.710 1.00 44.84 285 PRO A C 1
ATOM 2142 O O . PRO A 1 285 ? 3.440 10.669 39.360 1.00 44.84 285 PRO A O 1
ATOM 2145 N N . PRO A 1 286 ? 2.986 12.823 38.863 1.00 46.16 286 PRO A N 1
ATOM 2146 C CA . PRO A 1 286 ? 3.963 13.368 39.798 1.00 46.16 286 PRO A CA 1
ATOM 2147 C C . PRO A 1 286 ? 3.682 12.876 41.221 1.00 46.16 286 PRO A C 1
ATOM 2149 O O . PRO A 1 286 ? 2.567 12.983 41.734 1.00 46.16 286 PRO A O 1
ATOM 2152 N N . SER A 1 287 ? 4.723 12.355 41.867 1.00 54.28 287 SER A N 1
ATOM 2153 C CA . SER A 1 287 ? 4.738 11.844 43.239 1.00 54.28 287 SER A CA 1
ATOM 2154 C C . SER A 1 287 ? 4.669 12.962 44.291 1.00 54.28 287 SER A C 1
ATOM 2156 O O . SER A 1 287 ? 5.515 13.043 45.181 1.00 54.28 287 SER A O 1
ATOM 2158 N N . SER A 1 288 ? 3.686 13.856 44.199 1.00 51.66 288 SER A N 1
ATOM 2159 C CA . SER A 1 288 ? 3.464 14.924 45.179 1.00 51.66 288 SER A CA 1
ATOM 2160 C C . SER A 1 288 ? 1.991 15.006 45.575 1.00 51.66 288 SER A C 1
ATOM 2162 O O . SER A 1 288 ? 1.322 16.013 45.364 1.00 51.66 288 SER A O 1
ATOM 2164 N N . ALA A 1 289 ? 1.480 13.910 46.128 1.00 46.59 289 ALA A N 1
ATOM 2165 C CA . ALA A 1 289 ? 0.269 13.901 46.943 1.00 46.59 289 ALA A CA 1
ATOM 2166 C C . ALA A 1 289 ? 0.348 12.766 47.980 1.00 46.59 289 ALA A C 1
ATOM 2168 O O . ALA A 1 289 ? -0.561 11.953 48.105 1.00 46.59 289 ALA A O 1
ATOM 2169 N N . MET A 1 290 ? 1.462 12.682 48.712 1.00 45.56 290 MET A N 1
ATOM 2170 C CA . MET A 1 290 ? 1.430 12.126 50.065 1.00 45.56 290 MET A CA 1
ATOM 2171 C C . MET A 1 290 ? 1.252 13.311 51.012 1.00 45.56 290 MET A C 1
ATOM 2173 O O . MET A 1 290 ? 2.214 13.994 51.353 1.00 45.56 290 MET A O 1
ATOM 2177 N N . ALA A 1 291 ? -0.007 13.591 51.345 1.00 42.66 291 ALA A N 1
ATOM 2178 C CA . ALA A 1 291 ? -0.349 14.353 52.538 1.00 42.66 291 ALA A CA 1
ATOM 2179 C C . ALA A 1 291 ? 0.025 13.528 53.784 1.00 42.66 291 ALA A C 1
ATOM 2181 O O . ALA A 1 291 ? 0.057 12.293 53.730 1.00 42.66 291 ALA A O 1
ATOM 2182 N N . PRO A 1 292 ? 0.315 14.202 54.894 1.00 50.78 292 PRO A N 1
ATOM 2183 C CA . PRO A 1 292 ? -0.641 14.169 56.000 1.00 50.78 292 PRO A CA 1
ATOM 2184 C C . PRO A 1 292 ? -1.489 15.440 56.079 1.00 50.78 292 PRO A C 1
ATOM 2186 O O . PRO A 1 292 ? -0.950 16.539 55.820 1.00 50.78 292 PRO A O 1
#

Foldseek 3Di:
DDDDDDDDDDDDPPQDDDAWDQDPVGDTDGHPPPPPPPPPPPPDVVNVVVVVVVVVVVVVVVVVVVLVPDPDPVVSVVVVVVVVVVVCLVVQLVVLLVCCVVCQLVVLLVLLVVLFDDDDVPDDTPAPDSVSSCVVCCVPPNPCSSCFLVPLVSVCSSVLVVLLVVQLVVQCVVQDPDVPDDDDLQSQLVSQLRSLLRSLVVCQLSVVLSSVRSSQVSVCVVDVDPDRPAPHSVRSLVCQCVPPVHPVSSNPCSVVSSVCRRNVRSVVRSVVVVVVVVVVVVPDPDPPPPDD

Radius of gyration: 32.4 Å; Cα contacts (8 Å, |Δi|>4): 216; chains: 1; bounding box: 69×91×94 Å

InterPro domains:
  IPR018108 Mitochondrial carrier protein, transmembrane region [PF00153] (84-176)
  IPR018108 Mitochondrial carrier protein, transmembrane region [PF00153] (184-280)
  IPR018108 Mitochondrial carrier protein, transmembrane region [PS50920] (83-174)
  IPR018108 Mitochondrial carrier protein, transmembrane region [PS50920] (186-278)
  IPR023395 Mitochondrial carrier protein domain superfamily [G3DSA:1.50.40.10] (77-291)
  IPR023395 Mitochondrial carrier protein domain superfamily [SSF103506] (83-280)
  IPR050567 Mitochondrial Carrier [PTHR45624] (84-282)

Secondary structure (DSSP, 8-state):
-------PPPPPPTT--TTEEE-TTS-EEE--------------HHHHHHHHHHHHHHHHHHHHHHHHT-S-HHHHHHHHHHHHHHHHHHHHHHHHHHHHHHHHHHHHHHHHHHHSPPPPTTPPPS-SSHHHHHHHHHHHH-GGGGGTTTHHHHHHHHHHHHHHHHHHHHHHHHH-SSTTPPPPHHHHHHHHHHHHHHHHHHHHHHHHHHHHHHHHHHHHTTS-----S-SSHHHHHHHHHHHTTTHHHHTTTHHHHHHHHHHHHHHHHHHHHHHHHHHHTT-PPPS-----

pLDDT: mean 77.49, std 17.14, range [29.25, 96.0]

Nearest PDB structures (foldseek):
  8g8w-assembly1_A  TM=7.969E-01  e=1.385E-07  Homo sapiens
  8b6h-assembly1_Dv  TM=7.983E-01  e=1.827E-06  Tetrahymena thermophila SB210
  1okc-assembly1_A  TM=8.012E-01  e=2.537E-05  Bos taurus
  4c9g-assembly1_A  TM=7.297E-01  e=1.073E-05  Saccharomyces cerevisiae
  8gym-assembly1_m1  TM=6.230E-01  e=7.706E-03  Tetrahymena thermophila SB210

Solvent-accessible surface area (backbone atoms only — not comparable to full-atom values): 17021 Å² total; per-residue (Å²): 142,84,86,83,82,80,85,77,82,76,85,77,75,98,78,75,60,95,62,44,46,73,44,102,85,76,48,78,41,75,59,82,77,78,80,76,78,77,73,78,75,73,74,53,71,67,59,56,49,52,55,49,51,52,56,51,51,53,53,51,51,52,50,53,53,55,50,70,66,48,90,47,70,71,61,42,52,50,52,53,52,51,51,50,53,51,50,54,49,51,52,50,27,52,51,48,46,51,50,45,67,70,45,38,46,57,52,44,45,51,48,52,69,72,65,52,72,81,55,56,95,94,51,77,53,95,53,88,43,66,68,52,39,48,52,51,46,38,73,76,64,34,73,69,54,41,56,6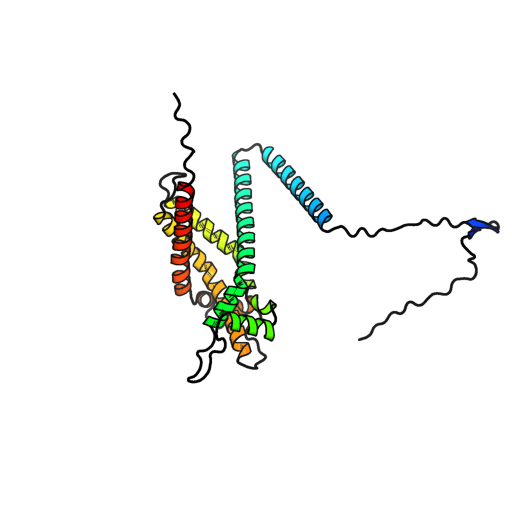6,55,46,67,48,60,61,75,39,36,52,59,48,54,49,47,31,53,50,45,22,52,52,41,47,63,69,72,45,92,48,94,87,57,83,74,51,59,70,55,39,20,52,24,23,21,58,13,16,50,61,34,26,73,60,42,26,44,44,48,50,38,33,52,52,52,51,52,49,57,62,49,52,73,76,37,100,56,90,73,73,94,58,92,45,60,67,48,42,49,51,46,34,36,74,74,44,70,28,73,62,34,42,44,68,51,43,67,66,37,36,68,47,32,20,58,48,33,11,48,52,42,26,49,53,50,50,52,50,51,64,58,55,68,71,70,64,78,81,94,79,80,83,76,135